Protein AF-0000000072512236 (afdb_homodimer)

Sequence (298 aa):
MRCSICMEIFHNPVNVCPCNHKFCSSCLLSWKRTNQMAVCPQCRGPILSMQKDALFSQVVESFLIANPSKRRTAAELEAVDAVEAECSVWQSGVRGRRRGATPQPRTRAARERTVRTPFVVRVSQIRAHRSPLAARQRGHRGIMEWFDLMRCSICMEIFHNPVNVCPCNHKFCSSCLLSWKRTNQMAVCPQCRGPILSMQKDALFSQVVESFLIANPSKRRTAAELEAVDAVEAECSVWQSGVRGRRRGATPQPRTRAARERTVRTPFVVRVSQIRAHRSPLAARQRGHRGIMEWFDL

Structure (mmCIF, N/CA/C/O backbone):
data_AF-0000000072512236-model_v1
#
loop_
_entity.id
_entity.type
_entity.pdbx_description
1 polymer 'Zinc finger, C3HC4 type'
#
loop_
_atom_site.group_PDB
_atom_site.id
_atom_site.type_symbol
_atom_site.label_atom_id
_atom_site.label_alt_id
_atom_site.label_comp_id
_atom_site.label_asym_id
_atom_site.label_entity_id
_atom_site.label_seq_id
_atom_site.pdbx_PDB_ins_code
_atom_site.Cartn_x
_atom_site.Cartn_y
_atom_site.Cartn_z
_atom_site.occupancy
_atom_site.B_iso_or_equiv
_atom_site.auth_seq_id
_atom_site.auth_comp_id
_atom_site.auth_asym_id
_atom_site.auth_atom_id
_atom_site.pdbx_PDB_model_num
ATOM 1 N N . MET A 1 1 ? 10.797 -7.504 0.742 1 93.06 1 MET A N 1
ATOM 2 C CA . MET A 1 1 ? 9.945 -7.258 -0.415 1 93.06 1 MET A CA 1
ATOM 3 C C . MET A 1 1 ? 9.492 -8.57 -1.047 1 93.06 1 MET A C 1
ATOM 5 O O . MET A 1 1 ? 9.516 -8.711 -2.27 1 93.06 1 MET A O 1
ATOM 9 N N . ARG A 1 2 ? 9.203 -9.578 -0.2 1 97.62 2 ARG A N 1
ATOM 10 C CA . ARG A 1 2 ? 8.75 -10.867 -0.719 1 97.62 2 ARG A CA 1
ATOM 11 C C . ARG A 1 2 ? 7.316 -11.156 -0.292 1 97.62 2 ARG A C 1
ATOM 13 O O . ARG A 1 2 ? 6.914 -10.812 0.821 1 97.62 2 ARG A O 1
ATOM 20 N N . CYS A 1 3 ? 6.672 -11.789 -1.102 1 98.62 3 CYS A N 1
ATOM 21 C CA . CYS A 1 3 ? 5.32 -12.266 -0.821 1 98.62 3 CYS A CA 1
ATOM 22 C C . CYS A 1 3 ? 5.344 -13.406 0.195 1 98.62 3 CYS A C 1
ATOM 24 O O . CYS A 1 3 ? 6.109 -14.359 0.049 1 98.62 3 CYS A O 1
ATOM 26 N N . SER A 1 4 ? 4.496 -13.367 1.202 1 98.25 4 SER A N 1
ATOM 27 C CA . SER A 1 4 ? 4.527 -14.359 2.27 1 98.25 4 SER A CA 1
ATOM 28 C C . SER A 1 4 ? 3.9 -15.68 1.818 1 98.25 4 SER A C 1
ATOM 30 O O . SER A 1 4 ? 4.023 -16.688 2.502 1 98.25 4 SER A O 1
ATOM 32 N N . ILE A 1 5 ? 3.254 -15.672 0.691 1 98 5 ILE A N 1
ATOM 33 C CA . ILE A 1 5 ? 2.611 -16.891 0.209 1 98 5 ILE A CA 1
ATOM 34 C C . ILE A 1 5 ? 3.59 -17.688 -0.658 1 98 5 ILE A C 1
ATOM 36 O O . ILE A 1 5 ? 3.844 -18.859 -0.4 1 98 5 ILE A O 1
ATOM 40 N N . CYS A 1 6 ? 4.211 -17.078 -1.611 1 98.38 6 CYS A N 1
ATOM 41 C CA . CYS A 1 6 ? 5.074 -17.797 -2.541 1 98.38 6 CYS A CA 1
ATOM 42 C C . CYS A 1 6 ? 6.543 -17.609 -2.184 1 98.38 6 CYS A C 1
ATOM 44 O O . CYS A 1 6 ? 7.41 -18.297 -2.715 1 98.38 6 CYS A O 1
ATOM 46 N N . MET A 1 7 ? 6.852 -16.641 -1.43 1 98.06 7 MET A N 1
ATOM 47 C CA . MET A 1 7 ? 8.188 -16.344 -0.915 1 98.06 7 MET A CA 1
ATOM 48 C C . MET A 1 7 ? 9.07 -15.758 -2.008 1 98.06 7 MET A C 1
ATOM 50 O O . MET A 1 7 ? 10.297 -15.766 -1.89 1 98.06 7 MET A O 1
ATOM 54 N N . GLU A 1 8 ? 8.492 -15.297 -3.07 1 98.56 8 GLU A N 1
ATOM 55 C CA . GLU A 1 8 ? 9.195 -14.594 -4.145 1 98.56 8 GLU A CA 1
ATOM 56 C C . GLU A 1 8 ? 8.984 -13.086 -4.051 1 98.56 8 GLU A C 1
ATOM 58 O O . GLU A 1 8 ? 8.094 -12.625 -3.334 1 98.56 8 GLU A O 1
ATOM 63 N N . ILE A 1 9 ? 9.844 -12.367 -4.777 1 98.69 9 ILE A N 1
ATOM 64 C CA . ILE A 1 9 ? 9.648 -10.93 -4.879 1 98.69 9 ILE A CA 1
ATOM 65 C C . ILE A 1 9 ? 8.273 -10.641 -5.477 1 98.69 9 ILE A C 1
ATOM 67 O O . ILE A 1 9 ? 7.852 -11.297 -6.434 1 98.69 9 ILE A O 1
ATOM 71 N N . PHE A 1 10 ? 7.672 -9.68 -4.961 1 98.75 10 PHE A N 1
ATOM 72 C CA . PHE A 1 10 ? 6.293 -9.352 -5.309 1 98.75 10 PHE A CA 1
ATOM 73 C C . PHE A 1 10 ? 6.137 -9.211 -6.816 1 98.75 10 PHE A C 1
ATOM 75 O O . PHE A 1 10 ? 6.992 -8.633 -7.484 1 98.75 10 PHE A O 1
ATOM 82 N N . HIS A 1 11 ? 5.066 -9.773 -7.34 1 98.81 11 HIS A N 1
ATOM 83 C CA . HIS A 1 11 ? 4.621 -9.555 -8.711 1 98.81 11 HIS A CA 1
ATOM 84 C C . HIS A 1 11 ? 3.174 -9.078 -8.75 1 98.81 11 HIS A C 1
ATOM 86 O O . HIS A 1 11 ? 2.273 -9.781 -8.281 1 98.81 11 HIS A O 1
ATOM 92 N N . ASN A 1 12 ? 2.934 -7.875 -9.25 1 98.62 12 ASN A N 1
ATOM 93 C CA . ASN A 1 12 ? 1.609 -7.266 -9.242 1 98.62 12 ASN A CA 1
ATOM 94 C C . ASN A 1 12 ? 1.017 -7.23 -7.84 1 98.62 12 ASN A C 1
ATOM 96 O O . ASN A 1 12 ? -0.068 -7.766 -7.605 1 98.62 12 ASN A O 1
ATOM 100 N N . PRO A 1 13 ? 1.744 -6.527 -6.949 1 98.81 13 PRO A N 1
ATOM 101 C CA . PRO A 1 13 ? 1.328 -6.559 -5.547 1 98.81 13 PRO A CA 1
ATOM 102 C C . PRO A 1 13 ? -0.042 -5.926 -5.32 1 98.81 13 PRO A C 1
ATOM 104 O O . PRO A 1 13 ? -0.377 -4.926 -5.965 1 98.81 13 PRO A O 1
ATOM 107 N N . VAL A 1 14 ? -0.778 -6.523 -4.383 1 98.69 14 VAL A N 1
ATOM 108 C CA . VAL A 1 14 ? -2.062 -6.012 -3.914 1 98.69 14 VAL A CA 1
ATOM 109 C C . VAL A 1 14 ? -2.066 -5.953 -2.389 1 98.69 14 VAL A C 1
ATOM 111 O O . VAL A 1 14 ? -1.346 -6.707 -1.729 1 98.69 14 VAL A O 1
ATOM 114 N N . ASN A 1 15 ? -2.74 -5.039 -1.819 1 98.56 15 ASN A N 1
ATOM 115 C CA . ASN A 1 15 ? -2.969 -5.012 -0.378 1 98.56 15 ASN A CA 1
ATOM 116 C C . ASN A 1 15 ? -4.434 -5.273 -0.039 1 98.56 15 ASN A C 1
ATOM 118 O O . ASN A 1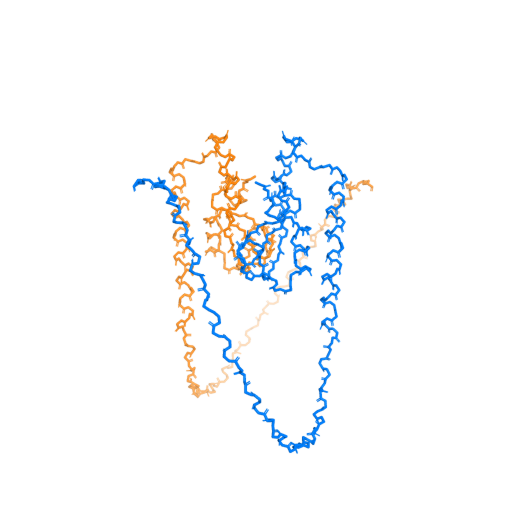 15 ? -5.316 -5.066 -0.875 1 98.56 15 ASN A O 1
ATOM 122 N N . VAL A 1 16 ? -4.625 -5.703 1.142 1 97.88 16 VAL A N 1
ATOM 123 C CA . VAL A 1 16 ? -5.988 -6.027 1.554 1 97.88 16 VAL A CA 1
ATOM 124 C C . VAL A 1 16 ? -6.441 -5.055 2.641 1 97.88 16 VAL A C 1
ATOM 126 O O . VAL A 1 16 ? -5.621 -4.539 3.404 1 97.88 16 VAL A O 1
ATOM 129 N N . CYS A 1 17 ? -7.652 -4.77 2.633 1 96.31 17 CYS A N 1
ATOM 130 C CA . CYS A 1 17 ? -8.281 -3.932 3.646 1 96.31 17 CYS A CA 1
ATOM 131 C C . CYS A 1 17 ? -9.008 -4.781 4.684 1 96.31 17 CYS A C 1
ATOM 133 O O . CYS A 1 17 ? -9.734 -5.711 4.336 1 96.31 17 CYS A O 1
ATOM 135 N N . PRO A 1 18 ? -8.875 -4.547 5.965 1 96.5 18 PRO A N 1
ATOM 136 C CA . PRO A 1 18 ? -8.273 -3.32 6.5 1 96.5 18 PRO A CA 1
ATOM 137 C C . PRO A 1 18 ? -6.832 -3.52 6.961 1 96.5 18 PRO A C 1
ATOM 139 O O . PRO A 1 18 ? -6.145 -2.551 7.285 1 96.5 18 PRO A O 1
ATOM 142 N N . CYS A 1 19 ? -6.332 -4.664 6.906 1 98.12 19 CYS A N 1
ATOM 143 C CA . CYS A 1 19 ? -5.066 -4.914 7.582 1 98.12 19 CYS A CA 1
ATOM 144 C C . CYS A 1 19 ? -3.893 -4.398 6.762 1 98.12 19 CYS A C 1
ATOM 146 O O . CYS A 1 19 ? -2.787 -4.234 7.281 1 98.12 19 CYS A O 1
ATOM 148 N N . ASN A 1 20 ? -4.062 -4.242 5.52 1 98.62 20 ASN A N 1
ATOM 149 C CA . ASN A 1 20 ? -3.123 -3.641 4.582 1 98.62 20 ASN A CA 1
ATOM 150 C C . ASN A 1 20 ? -1.917 -4.543 4.34 1 98.62 20 ASN A C 1
ATOM 152 O O . ASN A 1 20 ? -0.868 -4.078 3.891 1 98.62 20 ASN A O 1
ATOM 156 N N . HIS A 1 21 ? -2.074 -5.816 4.598 1 98.69 21 HIS A N 1
ATOM 157 C CA . HIS A 1 21 ? -1.026 -6.75 4.207 1 98.69 21 HIS A CA 1
ATOM 158 C C . HIS A 1 21 ? -0.989 -6.93 2.691 1 98.69 21 HIS A C 1
ATOM 160 O O . HIS A 1 21 ? -2.018 -6.812 2.021 1 98.69 21 HIS A O 1
ATOM 166 N N . LYS A 1 22 ? 0.199 -7.25 2.172 1 98.81 22 LYS A N 1
ATOM 167 C CA . LYS A 1 22 ? 0.387 -7.289 0.726 1 98.81 22 LYS A CA 1
ATOM 168 C C . LYS A 1 22 ? 0.781 -8.688 0.259 1 98.81 22 LYS A C 1
ATOM 170 O O . LYS A 1 22 ? 1.483 -9.414 0.97 1 98.81 22 LYS A O 1
ATOM 175 N N . PHE A 1 23 ? 0.392 -9 -0.957 1 98.81 23 PHE A N 1
ATOM 176 C CA . PHE A 1 23 ? 0.663 -10.266 -1.621 1 98.81 23 PHE A CA 1
ATOM 177 C C . PHE A 1 23 ? 0.755 -10.078 -3.131 1 98.81 23 PHE A C 1
ATOM 179 O O . PHE A 1 23 ? 0.328 -9.055 -3.66 1 98.81 23 PHE A O 1
ATOM 186 N N . CYS A 1 24 ? 1.375 -11.016 -3.787 1 98.88 24 CYS A N 1
ATOM 187 C CA . CYS A 1 24 ? 1.145 -11.055 -5.227 1 98.88 24 CYS A CA 1
ATOM 188 C C . CYS A 1 24 ? -0.339 -11.211 -5.539 1 98.88 24 CYS A C 1
ATOM 190 O O . CYS A 1 24 ? -1.053 -11.93 -4.836 1 98.88 24 CYS A O 1
ATOM 192 N N . SER A 1 25 ? -0.776 -10.633 -6.566 1 98.56 25 SER A N 1
ATOM 193 C CA . SER A 1 25 ? -2.178 -10.742 -6.957 1 98.56 25 SER A CA 1
ATOM 194 C C . SER A 1 25 ? -2.568 -12.195 -7.199 1 98.56 25 SER A C 1
ATOM 196 O O . SER A 1 25 ? -3.604 -12.656 -6.711 1 98.56 25 SER A O 1
ATOM 198 N N . SER A 1 26 ? -1.735 -12.945 -7.914 1 98.5 26 SER A N 1
ATOM 199 C CA . SER A 1 26 ? -2.016 -14.344 -8.211 1 98.5 26 SER A CA 1
ATOM 200 C C . SER A 1 26 ? -2.107 -15.172 -6.938 1 98.5 26 SER A C 1
ATOM 202 O O . SER A 1 26 ? -2.99 -16.031 -6.809 1 98.5 26 SER A O 1
ATOM 204 N N . CYS A 1 27 ? -1.2 -14.859 -5.977 1 98.38 27 CYS A N 1
ATOM 205 C CA . CYS A 1 27 ? -1.188 -15.586 -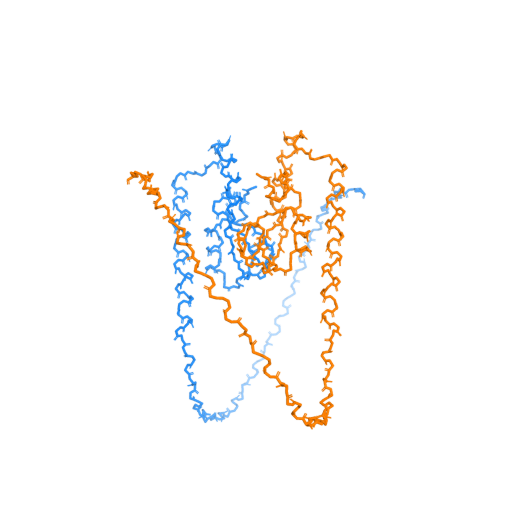4.715 1 98.38 27 CYS A CA 1
ATOM 206 C C . CYS A 1 27 ? -2.467 -15.328 -3.924 1 98.38 27 CYS A C 1
ATOM 208 O O . CYS A 1 27 ? -3.084 -16.266 -3.414 1 98.38 27 CYS A O 1
ATOM 210 N N . LEU A 1 28 ? -2.865 -14.078 -3.85 1 97.88 28 LEU A N 1
ATOM 211 C CA . LEU A 1 28 ? -4.051 -13.742 -3.068 1 97.88 28 LEU A CA 1
ATOM 212 C C . LEU A 1 28 ? -5.309 -14.297 -3.723 1 97.88 28 LEU A C 1
ATOM 214 O O . LEU A 1 28 ? -6.195 -14.812 -3.035 1 97.88 28 LEU A O 1
ATOM 218 N N . LEU A 1 29 ? -5.391 -14.148 -4.984 1 96.75 29 LEU A N 1
ATOM 219 C CA . LEU A 1 29 ? -6.559 -14.648 -5.699 1 96.75 29 LEU A CA 1
ATOM 220 C C . LEU A 1 29 ? -6.672 -16.156 -5.555 1 96.75 29 LEU A C 1
ATOM 222 O O . LEU A 1 29 ? -7.77 -16.688 -5.352 1 96.75 29 LEU A O 1
ATOM 226 N N . SER A 1 30 ? -5.566 -16.859 -5.691 1 96.5 30 SER A N 1
ATOM 227 C CA . SER A 1 30 ? -5.555 -18.312 -5.473 1 96.5 30 SER A CA 1
ATOM 228 C C . SER A 1 30 ? -5.992 -18.656 -4.051 1 96.5 30 SER A C 1
ATOM 230 O O . SER A 1 30 ? -6.754 -19.594 -3.846 1 96.5 30 SER A O 1
ATOM 232 N N . TRP A 1 31 ? -5.438 -17.953 -3.121 1 97.06 31 TRP A N 1
ATOM 233 C CA . TRP A 1 31 ? -5.812 -18.109 -1.72 1 97.06 31 TRP A CA 1
ATOM 234 C C . TRP A 1 31 ? -7.32 -17.969 -1.538 1 97.06 31 TRP A C 1
ATOM 236 O O . TRP A 1 31 ? -7.949 -18.797 -0.875 1 97.06 31 TRP A O 1
ATOM 246 N N . LYS A 1 32 ? -7.875 -16.953 -2.123 1 94.12 32 LYS A N 1
ATOM 247 C CA . LYS A 1 32 ? -9.312 -16.703 -1.987 1 94.12 32 LYS A CA 1
ATOM 248 C C . LYS A 1 32 ? -10.125 -17.828 -2.625 1 94.12 32 LYS A C 1
ATOM 250 O O . LYS A 1 32 ? -11.203 -18.172 -2.143 1 94.12 32 LYS A O 1
ATOM 255 N N . ARG A 1 33 ? -9.664 -18.312 -3.676 1 91.62 33 ARG A N 1
ATOM 256 C CA . ARG A 1 33 ? -10.352 -19.375 -4.391 1 91.62 33 ARG A CA 1
ATOM 257 C C . ARG A 1 33 ? -10.375 -20.656 -3.568 1 91.62 33 ARG A C 1
ATOM 259 O O . ARG A 1 33 ? -11.375 -21.375 -3.562 1 91.62 33 ARG A O 1
ATOM 266 N N . THR A 1 34 ? -9.344 -20.891 -2.836 1 91.44 34 THR A N 1
ATOM 267 C CA . THR A 1 34 ? -9.219 -22.156 -2.117 1 91.44 34 THR A CA 1
ATOM 268 C C . THR A 1 34 ? -9.734 -22.016 -0.687 1 91.44 34 THR A C 1
ATOM 270 O O . THR A 1 34 ? -10.031 -23.016 -0.03 1 91.44 34 THR A O 1
ATOM 273 N N . ASN A 1 35 ? -9.695 -20.766 -0.207 1 84.5 35 ASN A N 1
ATOM 274 C CA . ASN A 1 35 ? -10.172 -20.484 1.145 1 84.5 35 ASN A CA 1
ATOM 275 C C . ASN A 1 35 ? -11.5 -19.734 1.129 1 84.5 35 ASN A C 1
ATOM 277 O O . ASN A 1 35 ? -11.555 -18.578 0.707 1 84.5 35 ASN A O 1
ATOM 281 N N . GLN A 1 36 ? -12.562 -20.297 1.619 1 77.56 36 GLN A N 1
ATOM 282 C CA . GLN A 1 36 ? -13.898 -19.734 1.523 1 77.56 36 GLN A CA 1
ATOM 283 C C . GLN A 1 36 ? -14.102 -18.625 2.553 1 77.56 36 GLN A C 1
ATOM 285 O O . GLN A 1 36 ? -14.992 -17.781 2.398 1 77.56 36 GLN A O 1
ATOM 290 N N . MET A 1 37 ? -13.336 -18.516 3.629 1 81.5 37 MET A N 1
ATOM 291 C CA . MET A 1 37 ? -13.562 -17.594 4.734 1 81.5 37 MET A CA 1
ATOM 292 C C . MET A 1 37 ? -13.055 -16.188 4.391 1 81.5 37 MET A C 1
ATOM 294 O O . MET A 1 37 ? -13.344 -15.234 5.105 1 81.5 37 MET A O 1
ATOM 298 N N . ALA A 1 38 ? -12.641 -15.906 3.334 1 88.5 38 ALA A N 1
ATOM 299 C CA . ALA A 1 38 ? -12.141 -14.609 2.881 1 88.5 38 ALA A CA 1
ATOM 300 C C . ALA A 1 38 ? -11.297 -13.938 3.959 1 88.5 38 ALA A C 1
ATOM 302 O O . ALA A 1 38 ? -11.578 -12.805 4.367 1 88.5 38 ALA A O 1
ATOM 303 N N . VAL A 1 39 ? -10.359 -14.508 4.496 1 97.12 39 VAL A N 1
ATOM 304 C CA . VAL A 1 39 ? -9.492 -13.961 5.539 1 97.12 39 VAL A CA 1
ATOM 305 C C . VAL A 1 39 ? -8.094 -13.734 4.984 1 97.12 39 VAL A C 1
ATOM 307 O O . VAL A 1 39 ? -7.66 -14.422 4.062 1 97.12 39 VAL A O 1
ATOM 310 N N . CYS A 1 40 ? -7.473 -12.844 5.531 1 98.19 40 CYS A N 1
ATOM 311 C CA . CYS A 1 40 ? -6.121 -12.469 5.121 1 98.19 40 CYS A CA 1
ATOM 312 C C . CYS A 1 40 ? -5.145 -13.617 5.367 1 98.19 40 CYS A C 1
ATOM 314 O O . CYS A 1 40 ? -5.109 -14.188 6.461 1 98.19 40 CYS A O 1
ATOM 316 N N . PRO A 1 41 ? -4.273 -13.969 4.5 1 98 41 PRO A N 1
ATOM 317 C CA . PRO A 1 41 ? -3.324 -15.078 4.648 1 98 41 PRO A CA 1
ATOM 318 C C . PRO A 1 41 ? -2.312 -14.836 5.766 1 98 41 PRO A C 1
ATOM 320 O O . PRO A 1 41 ? -1.748 -15.797 6.305 1 98 41 PRO A O 1
ATOM 323 N N . GLN A 1 42 ? -2.189 -13.641 6.137 1 98.06 42 GLN A N 1
ATOM 324 C CA . GLN A 1 42 ? -1.118 -13.328 7.074 1 98.06 42 GLN A CA 1
ATOM 325 C C . GLN A 1 42 ? -1.662 -13.133 8.484 1 98.06 42 GLN A C 1
ATOM 327 O O . GLN A 1 42 ? -1.198 -13.773 9.43 1 98.06 42 GLN A O 1
ATOM 332 N N . CYS A 1 43 ? -2.67 -12.312 8.711 1 98.06 43 CYS A N 1
ATOM 333 C CA . CYS A 1 43 ? -3.113 -11.992 10.062 1 98.06 43 CYS A CA 1
ATOM 334 C C . CYS A 1 43 ? -4.422 -12.703 10.391 1 98.06 43 CYS A C 1
ATOM 336 O O . CYS A 1 43 ? -4.863 -12.695 11.539 1 98.06 43 CYS A O 1
ATOM 338 N N . ARG A 1 44 ? -5.125 -13.203 9.383 1 97.25 44 ARG A N 1
ATOM 339 C CA . ARG A 1 44 ? -6.355 -13.992 9.461 1 97.25 44 ARG A CA 1
ATOM 340 C C . ARG A 1 44 ? -7.551 -13.102 9.781 1 97.25 44 ARG A C 1
ATOM 342 O O . ARG A 1 44 ? -8.609 -13.594 10.172 1 97.25 44 ARG A O 1
ATOM 349 N N . GLY A 1 45 ? -7.375 -11.828 9.727 1 97.62 45 GLY A N 1
ATOM 350 C CA . GLY A 1 45 ? -8.508 -10.922 9.805 1 97.62 45 GLY A CA 1
ATOM 351 C C . GLY A 1 45 ? -9.359 -10.914 8.547 1 97.62 45 GLY A C 1
ATOM 352 O O . GLY A 1 45 ? -8.961 -11.461 7.52 1 97.62 45 GLY A O 1
ATOM 353 N N . PRO A 1 46 ? -10.523 -10.312 8.594 1 96.44 46 PRO A N 1
ATOM 354 C CA . PRO A 1 46 ? -11.406 -10.297 7.43 1 96.44 46 PRO A CA 1
ATOM 355 C C . PRO A 1 46 ? -10.844 -9.477 6.273 1 96.44 46 PRO A C 1
ATOM 357 O O . PRO A 1 46 ? -10.172 -8.469 6.5 1 96.44 46 PRO A O 1
ATOM 360 N N . ILE A 1 47 ? -11.141 -9.938 5.086 1 96.38 47 ILE A N 1
ATOM 361 C CA . ILE A 1 47 ? -10.828 -9.164 3.885 1 96.38 47 ILE A CA 1
ATOM 362 C C . ILE A 1 47 ? -12.094 -8.492 3.365 1 96.38 47 ILE A C 1
ATOM 364 O O . ILE A 1 47 ? -13.031 -9.164 2.924 1 96.38 47 ILE A O 1
ATOM 368 N N . LEU A 1 48 ? -12.062 -7.211 3.43 1 95.12 48 LEU A N 1
ATOM 369 C CA . LEU A 1 48 ? -13.211 -6.469 2.926 1 95.12 48 LEU A CA 1
ATOM 370 C C . LEU A 1 48 ? -13.023 -6.102 1.459 1 95.12 48 LEU A C 1
ATOM 372 O O . LEU A 1 48 ? -13.992 -6.027 0.702 1 95.12 48 LEU A O 1
ATOM 376 N N . SER A 1 49 ? -11.781 -5.859 1.093 1 95.44 49 SER A N 1
ATOM 377 C CA . SER A 1 49 ? -11.438 -5.516 -0.284 1 95.44 49 SER A CA 1
ATOM 378 C C . SER A 1 49 ? -9.945 -5.688 -0.545 1 95.44 49 SER A C 1
ATOM 380 O O . SER A 1 49 ? -9.172 -5.891 0.388 1 95.44 49 SER A O 1
ATOM 382 N N . MET A 1 50 ? -9.633 -5.707 -1.762 1 96.38 50 MET A N 1
ATOM 383 C CA . MET A 1 50 ? -8.242 -5.742 -2.205 1 96.38 50 MET A CA 1
ATOM 384 C C . MET A 1 50 ? -7.984 -4.691 -3.275 1 96.38 50 MET A C 1
ATOM 386 O O . MET A 1 50 ? -8.844 -4.434 -4.117 1 96.38 50 MET A O 1
ATOM 390 N N . GLN A 1 51 ? -6.758 -4.082 -3.219 1 98 51 GLN A N 1
ATOM 391 C CA . GLN A 1 51 ? -6.406 -3.029 -4.164 1 98 51 GLN A CA 1
ATOM 392 C C . GLN A 1 51 ? -5.016 -3.252 -4.742 1 98 51 GLN A C 1
ATOM 394 O O . GLN A 1 51 ? -4.094 -3.646 -4.023 1 98 51 GLN A O 1
ATOM 399 N N . LYS A 1 52 ? -4.938 -2.998 -6.023 1 98.38 52 LYS A N 1
ATOM 400 C CA . LYS A 1 52 ? -3.605 -2.982 -6.625 1 98.38 52 LYS A CA 1
ATOM 401 C C . LYS A 1 52 ? -2.748 -1.869 -6.027 1 98.38 52 LYS A C 1
ATOM 403 O O . LYS A 1 52 ? -3.236 -0.765 -5.781 1 98.38 52 LYS A O 1
ATOM 408 N N . ASP A 1 53 ? -1.541 -2.129 -5.812 1 98.62 53 ASP A N 1
ATOM 409 C CA . ASP A 1 53 ? -0.619 -1.129 -5.281 1 98.62 53 ASP A CA 1
ATOM 410 C C . ASP A 1 53 ? 0.387 -0.69 -6.344 1 98.62 53 ASP A C 1
ATOM 412 O O . ASP A 1 53 ? 1.486 -1.24 -6.43 1 98.62 53 ASP A O 1
ATOM 416 N N . ALA A 1 54 ? 0.04 0.293 -7.098 1 98.06 54 ALA A N 1
ATOM 417 C CA . ALA A 1 54 ? 0.828 0.732 -8.242 1 98.06 54 ALA A CA 1
ATOM 418 C C . ALA A 1 54 ? 2.17 1.307 -7.801 1 98.06 54 ALA A C 1
ATOM 420 O O . ALA A 1 54 ? 3.193 1.082 -8.453 1 98.06 54 ALA A O 1
ATOM 421 N N . LEU A 1 55 ? 2.121 2.061 -6.777 1 98.31 55 LEU A N 1
ATOM 422 C CA . LEU A 1 55 ? 3.373 2.654 -6.316 1 98.31 55 LEU A CA 1
ATOM 423 C C . LEU A 1 55 ? 4.352 1.576 -5.863 1 98.31 55 LEU A C 1
ATOM 425 O O . LEU A 1 55 ? 5.535 1.629 -6.195 1 98.31 55 LEU A O 1
ATOM 429 N N . PHE A 1 56 ? 3.865 0.603 -5.105 1 98.5 56 PHE A N 1
ATOM 430 C CA . PHE A 1 56 ? 4.73 -0.477 -4.645 1 98.5 56 PHE A CA 1
ATOM 431 C C . PHE A 1 56 ? 5.246 -1.297 -5.82 1 98.5 56 PHE A C 1
ATOM 433 O O . PHE A 1 56 ? 6.391 -1.755 -5.809 1 98.5 56 PHE A O 1
ATOM 440 N N . SER A 1 57 ? 4.43 -1.486 -6.812 1 98.5 57 SER A N 1
ATOM 441 C CA . SER A 1 57 ? 4.859 -2.16 -8.031 1 98.5 57 SER A CA 1
ATOM 442 C C . SER A 1 57 ? 6.039 -1.44 -8.672 1 98.5 57 SER A C 1
ATOM 444 O O . SER A 1 57 ? 6.98 -2.08 -9.148 1 98.5 57 SER A O 1
ATOM 446 N N . GLN A 1 58 ? 5.969 -0.145 -8.703 1 98.12 58 GLN A N 1
ATOM 447 C CA . GLN A 1 58 ? 7.055 0.641 -9.273 1 98.12 58 GLN A CA 1
ATOM 448 C C . GLN A 1 58 ? 8.336 0.472 -8.469 1 98.12 58 GLN A C 1
ATOM 450 O O . GLN A 1 58 ? 9.43 0.392 -9.031 1 98.12 58 GLN A O 1
ATOM 455 N N . VAL A 1 59 ? 8.188 0.427 -7.223 1 97.75 59 VAL A N 1
ATOM 456 C CA . VAL A 1 59 ? 9.344 0.259 -6.344 1 97.75 59 VAL A CA 1
ATOM 457 C C . VAL A 1 59 ? 9.969 -1.116 -6.57 1 97.75 59 VAL A C 1
ATOM 459 O O . VAL A 1 59 ? 11.188 -1.239 -6.684 1 97.75 59 VAL A O 1
ATOM 462 N N . VAL A 1 60 ? 9.172 -2.105 -6.625 1 98.19 60 VAL A N 1
ATOM 463 C CA . VAL A 1 60 ? 9.641 -3.467 -6.871 1 98.19 60 VAL A CA 1
ATOM 464 C C . VAL A 1 60 ? 10.375 -3.527 -8.203 1 98.19 60 VAL A C 1
ATOM 466 O O . VAL A 1 60 ? 11.461 -4.113 -8.297 1 98.19 60 VAL A O 1
ATOM 469 N N . GLU A 1 61 ? 9.781 -2.887 -9.172 1 98.06 61 GLU A N 1
ATOM 470 C CA . GLU A 1 61 ? 10.398 -2.896 -10.5 1 98.06 61 GLU A CA 1
ATOM 471 C C . GLU A 1 61 ? 11.758 -2.205 -10.477 1 98.06 61 GLU A C 1
ATOM 473 O O . GLU A 1 61 ? 12.719 -2.682 -11.086 1 98.06 61 GLU A O 1
ATOM 478 N N . SER A 1 62 ? 11.797 -1.106 -9.812 1 96.75 62 SER A N 1
ATOM 479 C CA . SER A 1 62 ? 13.07 -0.408 -9.68 1 96.75 62 SER A CA 1
ATOM 480 C C . SER A 1 62 ? 14.117 -1.292 -9.008 1 96.75 62 SER A C 1
ATOM 482 O O . SER A 1 62 ? 15.281 -1.319 -9.43 1 96.75 62 SER A O 1
ATOM 484 N N . PHE A 1 63 ? 13.766 -1.997 -8.008 1 97.19 63 PHE A N 1
ATOM 485 C CA . PHE A 1 63 ? 14.648 -2.926 -7.309 1 97.19 63 PHE A CA 1
ATOM 486 C C . PHE A 1 63 ? 15.141 -4.02 -8.25 1 97.19 63 PHE A C 1
ATOM 488 O O . PHE A 1 63 ? 16.328 -4.34 -8.273 1 97.19 63 PHE A O 1
ATOM 495 N N . LEU A 1 64 ? 14.281 -4.543 -9.039 1 98 64 LEU A N 1
ATOM 496 C CA . LEU A 1 64 ? 14.602 -5.656 -9.93 1 98 64 LEU A CA 1
ATOM 497 C C . LEU A 1 64 ? 15.477 -5.191 -11.086 1 98 64 LEU A C 1
ATOM 499 O O . LEU A 1 64 ? 16.297 -5.961 -11.594 1 98 64 LEU A O 1
ATOM 503 N N . ILE A 1 65 ? 15.289 -3.912 -11.516 1 97.94 65 ILE A N 1
ATOM 504 C CA . ILE A 1 65 ? 16.172 -3.34 -12.531 1 97.94 65 ILE A CA 1
ATOM 505 C C . ILE A 1 65 ? 17.594 -3.27 -12 1 97.94 65 ILE A C 1
ATOM 507 O O . ILE A 1 65 ? 18.547 -3.578 -12.719 1 97.94 65 ILE A O 1
ATOM 511 N N . ALA A 1 66 ? 17.734 -2.957 -10.773 1 95.38 66 ALA A N 1
ATOM 512 C CA . ALA A 1 66 ? 19.047 -2.852 -10.133 1 95.38 66 ALA A CA 1
ATOM 513 C C . ALA A 1 66 ? 19.578 -4.23 -9.766 1 95.38 66 ALA A C 1
ATOM 515 O O . ALA A 1 66 ? 20.781 -4.395 -9.555 1 95.38 66 ALA A O 1
ATOM 516 N N . ASN A 1 67 ? 18.703 -5.211 -9.656 1 96.81 67 ASN A N 1
ATOM 517 C CA . ASN A 1 67 ? 19.078 -6.574 -9.273 1 96.81 67 ASN A CA 1
ATOM 518 C C . ASN A 1 67 ? 18.453 -7.602 -10.219 1 96.81 67 ASN A C 1
ATOM 520 O O . ASN A 1 67 ? 17.625 -8.414 -9.805 1 96.81 67 ASN A O 1
ATOM 524 N N . PRO A 1 68 ? 18.922 -7.688 -11.453 1 97.44 68 PRO A N 1
ATOM 525 C CA . PRO A 1 68 ? 18.281 -8.523 -12.469 1 97.44 68 PRO A CA 1
ATOM 526 C C . PRO A 1 68 ? 18.312 -10.008 -12.125 1 97.44 68 PRO A C 1
ATOM 528 O O . PRO A 1 68 ? 17.453 -10.766 -12.57 1 97.44 68 PRO A O 1
ATOM 531 N N . SER A 1 69 ? 19.266 -10.391 -11.289 1 97.75 69 SER A N 1
ATOM 532 C CA . SER A 1 69 ? 19.391 -11.805 -10.93 1 97.75 69 SER A CA 1
ATOM 533 C C . SER A 1 69 ? 18.234 -12.242 -10.031 1 97.75 69 SER A C 1
ATOM 535 O O . SER A 1 69 ? 18 -13.445 -9.852 1 97.75 69 SER A O 1
ATOM 537 N N . LYS A 1 70 ? 17.516 -11.305 -9.414 1 97.56 70 LYS A N 1
ATOM 538 C CA . LYS A 1 70 ? 16.438 -11.609 -8.477 1 97.56 70 LYS A CA 1
ATOM 539 C C . LYS A 1 70 ? 15.094 -11.688 -9.188 1 97.56 70 LYS A C 1
ATOM 541 O O . LYS A 1 70 ? 14.078 -12.031 -8.578 1 97.56 70 LYS A O 1
ATOM 546 N N . ARG A 1 71 ? 15.148 -11.438 -10.438 1 98.12 71 ARG A N 1
ATOM 547 C CA . ARG A 1 71 ? 13.906 -11.477 -11.203 1 98.12 71 ARG A CA 1
ATOM 548 C C . ARG A 1 71 ? 13.516 -12.914 -11.539 1 98.12 71 ARG A C 1
ATOM 550 O O . ARG A 1 71 ? 14.367 -13.727 -11.914 1 98.12 71 ARG A O 1
ATOM 557 N N . ARG A 1 72 ? 12.305 -13.211 -11.391 1 98.19 72 ARG A N 1
ATOM 558 C CA 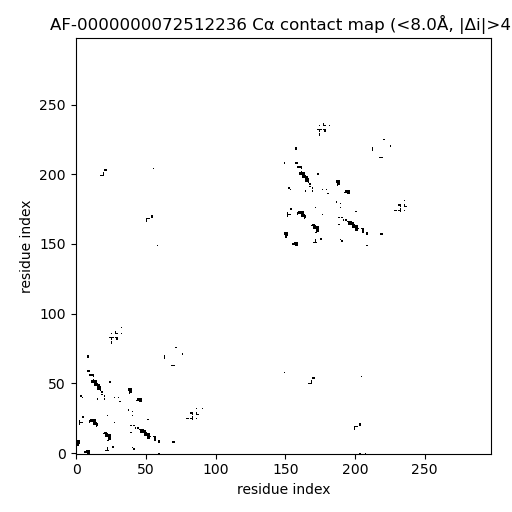. ARG A 1 72 ? 11.773 -14.484 -11.867 1 98.19 72 ARG A CA 1
ATOM 559 C C . ARG A 1 72 ? 11.977 -14.633 -13.375 1 98.19 72 ARG A C 1
ATOM 561 O O . ARG A 1 72 ? 12.078 -13.633 -14.094 1 98.19 72 ARG A O 1
ATOM 568 N N . THR A 1 73 ? 11.992 -15.875 -13.805 1 98.19 73 THR A N 1
ATOM 569 C CA . THR A 1 73 ? 12.141 -16.141 -15.234 1 98.19 73 THR A CA 1
ATOM 570 C C . THR A 1 73 ? 10.883 -15.75 -15.992 1 98.19 73 THR A C 1
ATOM 572 O O . THR A 1 73 ? 9.805 -15.625 -15.398 1 98.19 73 THR A O 1
ATOM 575 N N . ALA A 1 74 ? 11.039 -15.539 -17.266 1 97.94 74 ALA A N 1
ATOM 576 C CA . ALA A 1 74 ? 9.898 -15.195 -18.109 1 97.94 74 ALA A CA 1
ATOM 577 C C . ALA A 1 74 ? 8.812 -16.266 -18.016 1 97.94 74 ALA A C 1
ATOM 579 O O . ALA A 1 74 ? 7.621 -15.938 -17.984 1 97.94 74 ALA A O 1
ATOM 580 N N . ALA A 1 75 ? 9.211 -17.5 -18 1 98.25 75 ALA A N 1
ATOM 581 C CA . ALA A 1 75 ? 8.258 -18.609 -17.906 1 98.25 75 ALA A CA 1
ATOM 582 C C . ALA A 1 75 ? 7.496 -18.578 -16.594 1 98.25 75 ALA A C 1
ATOM 584 O O . ALA A 1 75 ? 6.281 -18.797 -16.562 1 98.25 75 ALA A O 1
ATOM 585 N N . GLU A 1 76 ? 8.164 -18.266 -15.477 1 98.19 76 GLU A N 1
ATOM 586 C CA . GLU A 1 76 ? 7.531 -18.188 -14.164 1 98.19 76 GLU A CA 1
ATOM 587 C C . GLU A 1 76 ? 6.527 -17.031 -14.109 1 98.19 76 GLU A C 1
ATOM 589 O O . GLU A 1 76 ? 5.438 -17.172 -13.562 1 98.19 76 GLU A O 1
ATOM 594 N N . LEU A 1 77 ? 6.863 -15.93 -14.68 1 98.31 77 LEU A N 1
ATOM 595 C CA . LEU A 1 77 ? 5.992 -14.758 -14.695 1 98.31 77 LEU A CA 1
ATOM 596 C C . LEU A 1 77 ? 4.738 -15.023 -15.523 1 98.31 77 LEU A C 1
ATOM 598 O O . LEU A 1 77 ? 3.639 -14.617 -15.133 1 98.31 77 LEU A O 1
ATOM 602 N N . GLU A 1 78 ? 4.949 -15.727 -16.625 1 98.25 78 GLU A N 1
ATOM 603 C CA . GLU A 1 78 ? 3.811 -16.094 -17.453 1 98.25 78 GLU A CA 1
ATOM 604 C C . GLU A 1 78 ? 2.85 -17.016 -16.688 1 98.25 78 GLU A C 1
ATOM 606 O O . GLU A 1 78 ? 1.631 -16.875 -16.812 1 98.25 78 GLU A O 1
ATOM 611 N N . ALA A 1 79 ? 3.426 -17.906 -15.969 1 98.12 79 ALA A N 1
ATOM 612 C CA . ALA A 1 79 ? 2.613 -18.844 -15.195 1 98.12 79 ALA A CA 1
ATOM 613 C C . ALA A 1 79 ? 1.812 -18.109 -14.117 1 98.12 79 ALA A C 1
ATOM 615 O O . ALA A 1 79 ? 0.62 -18.375 -13.938 1 98.12 79 ALA A O 1
ATOM 616 N N . VAL A 1 80 ? 2.486 -17.203 -13.422 1 97.94 80 VAL A N 1
ATOM 617 C CA . VAL A 1 80 ? 1.812 -16.484 -12.344 1 97.94 80 VAL A CA 1
ATOM 618 C C . VAL A 1 80 ? 0.739 -15.57 -12.922 1 97.94 80 VAL A C 1
ATOM 620 O O . VAL A 1 80 ? -0.346 -15.43 -12.359 1 97.94 80 VAL A O 1
ATOM 623 N N . ASP A 1 81 ? 0.986 -14.969 -14.062 1 98.31 81 ASP A N 1
ATOM 624 C CA . ASP A 1 81 ? 0.001 -14.133 -14.734 1 98.31 81 ASP A CA 1
ATOM 625 C C . ASP A 1 81 ? -1.206 -14.953 -15.18 1 98.31 81 ASP A C 1
ATOM 627 O O . ASP A 1 81 ? -2.342 -14.477 -15.125 1 98.31 81 ASP A O 1
ATOM 631 N N . ALA A 1 82 ? -0.937 -16.172 -15.656 1 98.19 82 ALA A N 1
ATOM 632 C CA . ALA A 1 82 ? -2.016 -17.062 -16.078 1 98.19 82 ALA A CA 1
ATOM 633 C C . ALA A 1 82 ? -2.928 -17.406 -14.906 1 98.19 82 ALA A C 1
ATOM 635 O O . ALA A 1 82 ? -4.152 -17.438 -15.055 1 98.19 82 ALA A O 1
ATOM 636 N N . VAL A 1 83 ? -2.307 -17.688 -13.797 1 97.06 83 VAL A N 1
ATOM 637 C CA . VAL A 1 83 ? -3.074 -17.984 -12.594 1 97.06 83 VAL A CA 1
ATOM 638 C C . VAL A 1 83 ? -3.934 -16.797 -12.203 1 97.06 83 VAL A C 1
ATOM 640 O O . VAL A 1 83 ? -5.105 -16.938 -11.852 1 97.06 83 VAL A O 1
ATOM 643 N N . GLU A 1 84 ? -3.383 -15.641 -12.195 1 97.12 84 GLU A N 1
ATOM 644 C CA . GLU A 1 84 ? -4.121 -14.422 -11.891 1 97.12 84 GLU A CA 1
ATOM 645 C C . GLU A 1 84 ? -5.336 -14.266 -12.797 1 97.12 84 GLU A C 1
ATOM 647 O O . GLU A 1 84 ? -6.434 -13.953 -12.328 1 97.12 84 GLU A O 1
ATOM 652 N N . ALA A 1 85 ? -5.102 -14.469 -14.086 1 96.81 85 ALA A N 1
ATOM 653 C CA . ALA A 1 85 ? -6.172 -14.328 -15.07 1 96.81 85 ALA A CA 1
ATOM 654 C C . ALA A 1 85 ? -7.281 -15.352 -14.82 1 96.81 85 ALA A C 1
ATOM 656 O O . ALA A 1 85 ? -8.469 -15.016 -14.867 1 96.81 85 ALA A O 1
ATOM 657 N N . GLU A 1 86 ? -6.977 -16.562 -14.539 1 94.75 86 GLU A N 1
ATOM 658 C CA . GLU A 1 86 ? -7.934 -17.641 -14.289 1 94.75 86 GLU A CA 1
ATOM 659 C C . GLU A 1 86 ? -8.773 -17.344 -13.055 1 94.75 86 GLU A C 1
ATOM 661 O O . GLU A 1 86 ? -10 -17.5 -13.078 1 94.75 86 GLU A O 1
ATOM 666 N N . CYS A 1 87 ? -8.078 -16.953 -12.023 1 92.75 87 CYS A N 1
ATOM 667 C CA . CYS A 1 87 ? -8.773 -16.719 -10.758 1 92.75 87 CYS A CA 1
ATOM 668 C C . CYS A 1 87 ? -9.664 -15.484 -10.852 1 92.75 87 CYS A C 1
ATOM 670 O O . CYS A 1 87 ? -10.711 -15.422 -10.211 1 92.75 87 CYS A O 1
ATOM 672 N N . SER A 1 88 ? -9.219 -14.5 -11.648 1 91.12 88 SER A N 1
ATOM 673 C CA . SER A 1 88 ? -10.016 -13.289 -11.828 1 91.12 88 SER A CA 1
ATOM 674 C C . SER A 1 88 ? -11.328 -13.594 -12.539 1 91.12 88 SER A C 1
ATOM 676 O O . SER A 1 88 ? -12.367 -13.031 -12.203 1 91.12 88 SER A O 1
ATOM 678 N N . VAL A 1 89 ? -11.297 -14.477 -13.484 1 88.12 89 VAL A N 1
ATOM 679 C CA . VAL A 1 89 ? -12.492 -14.891 -14.211 1 88.12 89 VAL A CA 1
ATOM 680 C C . VAL A 1 89 ? -13.453 -15.609 -13.266 1 88.12 89 VAL A C 1
ATOM 682 O O . VAL A 1 89 ? -14.664 -15.367 -13.289 1 88.12 89 VAL A O 1
ATOM 685 N N . TRP A 1 90 ? -12.93 -16.375 -12.438 1 84.19 90 TRP A N 1
ATOM 686 C CA . TRP A 1 90 ? -13.719 -17.109 -11.469 1 84.19 90 TRP A CA 1
ATOM 687 C C . TRP A 1 90 ? -14.438 -16.172 -10.508 1 84.19 90 TRP A C 1
ATOM 689 O O . TRP A 1 90 ? -15.641 -16.312 -10.266 1 84.19 90 TRP A O 1
ATOM 699 N N . GLN A 1 91 ? -13.797 -15.242 -10.062 1 80.62 91 GLN A N 1
ATOM 700 C CA . GLN A 1 91 ? -14.352 -14.297 -9.102 1 80.62 91 GLN A CA 1
ATOM 701 C C . GLN A 1 91 ? -15.477 -13.477 -9.727 1 80.62 91 GLN A C 1
ATOM 703 O O . GLN A 1 91 ? -16.484 -13.203 -9.07 1 80.62 91 GLN A O 1
ATOM 708 N N . SER A 1 92 ? -15.25 -13.125 -10.992 1 81.56 92 SER A N 1
ATOM 709 C CA . SER A 1 92 ? -16.281 -12.375 -11.695 1 81.56 92 SER A CA 1
ATOM 710 C C . SER A 1 92 ? -17.531 -13.227 -11.938 1 81.56 92 SER A C 1
ATOM 712 O O . SER A 1 92 ? -18.656 -12.719 -11.914 1 81.56 92 SER A O 1
ATOM 714 N N . GLY A 1 93 ? -17.375 -14.43 -12.188 1 74.75 93 GLY A N 1
ATOM 715 C CA . GLY A 1 93 ? -18.469 -15.359 -12.391 1 74.75 93 GLY A CA 1
ATOM 716 C C . GLY A 1 93 ? -19.297 -15.586 -11.141 1 74.75 93 GLY A C 1
ATOM 717 O O . GLY A 1 93 ? -20.531 -15.594 -11.195 1 74.75 93 GLY A O 1
ATOM 718 N N . VAL A 1 94 ? -18.672 -15.742 -10.086 1 72.38 94 VAL A N 1
ATOM 719 C CA . VAL A 1 94 ? -19.344 -15.977 -8.812 1 72.38 94 VAL A CA 1
ATOM 720 C C . VAL A 1 94 ? -20.156 -14.742 -8.422 1 72.38 94 VAL A C 1
ATOM 722 O O . VAL A 1 94 ? -21.281 -14.859 -7.922 1 72.38 94 VAL A O 1
ATOM 725 N N . ARG A 1 95 ? -19.734 -13.633 -8.734 1 70.88 95 ARG A N 1
ATOM 726 C CA . ARG A 1 95 ? -20.422 -12.383 -8.445 1 70.88 95 ARG A CA 1
ATOM 727 C C . ARG A 1 95 ? -21.641 -12.211 -9.352 1 70.88 95 ARG A C 1
ATOM 729 O O . ARG A 1 95 ? -22.688 -11.703 -8.914 1 70.88 95 ARG A O 1
ATOM 736 N N . GLY A 1 96 ? -21.531 -12.57 -10.57 1 66.31 96 GLY A N 1
ATOM 737 C CA . GLY A 1 96 ? -22.609 -12.531 -11.539 1 66.31 96 GLY A CA 1
ATOM 738 C C . GLY A 1 96 ? -23.75 -13.477 -11.188 1 66.31 96 GLY A C 1
ATOM 739 O O . GLY A 1 96 ? -24.922 -13.148 -11.398 1 66.31 96 GLY A O 1
ATOM 740 N N . ARG A 1 97 ? -23.594 -14.648 -10.711 1 62.81 97 ARG A N 1
ATOM 741 C CA . ARG A 1 97 ? -24.609 -15.633 -10.359 1 62.81 97 ARG A CA 1
ATOM 742 C C . ARG A 1 97 ? -25.359 -15.219 -9.109 1 62.81 97 ARG A C 1
ATOM 744 O O . ARG A 1 97 ? -26.562 -15.484 -8.977 1 62.81 97 ARG A O 1
ATOM 751 N N . ARG A 1 98 ? -24.766 -14.531 -8.289 1 57.28 98 ARG A N 1
ATOM 752 C CA . ARG A 1 98 ? -25.438 -14.078 -7.074 1 57.28 98 ARG A CA 1
ATOM 753 C C . ARG A 1 98 ? -26.406 -12.945 -7.379 1 57.28 98 ARG A C 1
ATOM 755 O O . ARG A 1 98 ? -27.422 -12.789 -6.699 1 57.28 98 ARG A O 1
ATOM 762 N N . ARG A 1 99 ? -26.172 -12.211 -8.383 1 56.72 99 ARG A N 1
ATOM 763 C CA . ARG A 1 99 ? -27.094 -11.133 -8.742 1 56.72 99 ARG A CA 1
ATOM 764 C C . ARG A 1 99 ? -28.328 -11.68 -9.445 1 56.72 99 ARG A C 1
ATOM 766 O O . ARG A 1 99 ? -29.359 -10.992 -9.531 1 56.72 99 ARG A O 1
ATOM 773 N N . GLY A 1 100 ? -28.234 -12.766 -10.016 1 51.41 100 GLY A N 1
ATOM 774 C CA . GLY A 1 100 ? -29.359 -13.328 -10.742 1 51.41 100 GLY A CA 1
ATOM 775 C C . GLY A 1 100 ? -30.281 -14.148 -9.859 1 51.41 100 GLY A C 1
ATOM 776 O O . GLY A 1 100 ? -31.328 -14.609 -10.32 1 51.41 100 GLY A O 1
ATOM 777 N N . ALA A 1 101 ? -29.828 -14.594 -8.75 1 51.06 101 ALA A N 1
ATOM 778 C CA . ALA A 1 101 ? -30.766 -15.438 -8.031 1 51.06 101 ALA A CA 1
ATOM 779 C C . ALA A 1 101 ? -31.812 -14.602 -7.309 1 51.06 101 ALA A C 1
ATOM 781 O O . ALA A 1 101 ? -31.516 -13.93 -6.316 1 51.06 101 ALA A O 1
ATOM 782 N N . THR A 1 102 ? -32.75 -14.117 -7.922 1 48.31 102 THR A N 1
ATOM 783 C CA . THR A 1 102 ? -33.969 -13.641 -7.277 1 48.31 102 THR A CA 1
ATOM 784 C C . THR A 1 102 ? -34.469 -14.641 -6.234 1 48.31 102 THR A C 1
ATOM 786 O O . THR A 1 102 ? -34.562 -15.844 -6.512 1 48.31 102 THR A O 1
ATOM 789 N N . PRO A 1 103 ? -34.375 -14.305 -4.973 1 54 103 PRO A N 1
ATOM 790 C CA . PRO A 1 103 ? -34.906 -15.25 -3.982 1 54 103 PRO A CA 1
ATOM 791 C C . PRO A 1 103 ? -36.281 -15.805 -4.363 1 54 103 PRO A C 1
ATOM 793 O O . PRO A 1 103 ? -37.188 -15.047 -4.699 1 54 103 PRO A O 1
ATOM 796 N N . GLN A 1 104 ? -36.344 -16.891 -4.922 1 49.41 104 GLN A N 1
ATOM 797 C CA . GLN A 1 104 ? -37.656 -17.484 -5.148 1 49.41 104 GLN A CA 1
ATOM 798 C C . GLN A 1 104 ? -38.438 -17.609 -3.842 1 49.41 104 GLN A C 1
ATOM 800 O O . GLN A 1 104 ? -37.875 -17.906 -2.793 1 49.41 104 GLN A O 1
ATOM 805 N N . PRO A 1 105 ? -39.594 -16.969 -3.691 1 48.5 105 PRO A N 1
ATOM 806 C CA . PRO A 1 105 ? -40.438 -17.141 -2.496 1 48.5 105 PRO A CA 1
ATOM 807 C C . PRO A 1 105 ? -40.688 -18.594 -2.15 1 48.5 105 PRO A C 1
ATOM 809 O O . PRO A 1 105 ? -41.094 -19.391 -3.02 1 48.5 105 PRO A O 1
ATOM 812 N N . ARG A 1 106 ? -39.875 -19.203 -1.296 1 47.56 106 ARG A N 1
ATOM 813 C CA . ARG A 1 106 ? -40.156 -20.562 -0.837 1 47.56 106 ARG A CA 1
ATOM 814 C C . ARG A 1 106 ? -41.625 -20.781 -0.543 1 47.56 106 ARG A C 1
ATOM 816 O O . ARG A 1 106 ? -42.219 -20.016 0.211 1 47.56 106 ARG A O 1
ATOM 823 N N . THR A 1 107 ? -42.406 -21.172 -1.402 1 45.84 107 THR A N 1
ATOM 824 C CA . THR A 1 107 ? -43.75 -21.625 -1.058 1 45.84 107 THR A CA 1
ATOM 825 C C . THR A 1 107 ? -43.75 -22.453 0.227 1 45.84 107 THR A C 1
ATOM 827 O O . THR A 1 107 ? -42.938 -23.375 0.366 1 45.84 107 THR A O 1
ATOM 830 N N . ARG A 1 108 ? -44.062 -21.938 1.362 1 42.47 108 ARG A N 1
ATOM 831 C CA . ARG A 1 108 ? -44.25 -22.594 2.654 1 42.47 108 ARG A CA 1
ATOM 832 C C . ARG A 1 108 ? -45.094 -23.859 2.514 1 42.47 108 ARG A C 1
ATOM 834 O O . ARG A 1 108 ? -46.312 -23.781 2.34 1 42.47 108 ARG A O 1
ATOM 841 N N . ALA A 1 109 ? -44.688 -24.766 1.667 1 34.78 109 ALA A N 1
ATOM 842 C CA . ALA A 1 109 ? -45.469 -26.016 1.773 1 34.78 109 ALA A CA 1
ATOM 843 C C . ALA A 1 109 ? -45.5 -26.5 3.219 1 34.78 109 ALA A C 1
ATOM 845 O O . ALA A 1 109 ? -44.5 -26.531 3.912 1 34.78 109 ALA A O 1
ATOM 846 N N . ALA A 1 110 ? -46.656 -26.266 3.9 1 41.09 110 ALA A N 1
ATOM 847 C CA . ALA A 1 110 ? -47.094 -26.781 5.199 1 41.09 110 ALA A CA 1
ATOM 848 C C . ALA A 1 110 ? -46.688 -28.234 5.383 1 41.09 110 ALA A C 1
ATOM 850 O O . ALA A 1 110 ? -47.219 -29.125 4.707 1 41.09 110 ALA A O 1
ATOM 851 N N . ARG A 1 111 ? -45.312 -28.625 5.379 1 36.38 111 ARG A N 1
ATOM 852 C CA . ARG A 1 111 ? -44.906 -30 5.648 1 36.38 111 ARG A CA 1
ATOM 853 C C . ARG A 1 111 ? -45.656 -30.562 6.855 1 36.38 111 ARG A C 1
ATOM 855 O O . ARG A 1 111 ? -45.625 -29.984 7.941 1 36.38 111 ARG A O 1
ATOM 862 N N . GLU A 1 112 ? -46.844 -31.094 6.656 1 41.91 112 GLU A N 1
ATOM 863 C CA . GLU A 1 112 ? -47.531 -31.953 7.629 1 41.91 112 GLU A CA 1
ATOM 864 C C . GLU A 1 112 ? -46.531 -32.875 8.32 1 41.91 112 GLU A C 1
ATOM 866 O O . GLU A 1 112 ? -45.938 -33.75 7.676 1 41.91 112 GLU A O 1
ATOM 871 N N . ARG A 1 113 ? -45.719 -32.344 9.242 1 40.41 113 ARG A N 1
ATOM 872 C CA . ARG A 1 113 ? -44.812 -33.062 10.133 1 40.41 113 ARG A CA 1
ATOM 873 C C . ARG A 1 113 ? -45.5 -34.25 10.75 1 40.41 113 ARG A C 1
ATOM 875 O O . ARG A 1 113 ? -46.406 -34.125 11.57 1 40.41 113 ARG A O 1
ATOM 882 N N . THR A 1 114 ? -45.719 -35.281 9.93 1 37.69 114 THR A N 1
ATOM 883 C CA . THR A 1 114 ? -46.125 -36.5 10.586 1 37.69 114 THR A CA 1
ATOM 884 C C . THR A 1 114 ? -45.188 -36.844 11.734 1 37.69 114 THR A C 1
ATOM 886 O O . THR A 1 114 ? -43.969 -36.906 11.539 1 37.69 114 THR A O 1
ATOM 889 N N . VAL A 1 115 ? -45.5 -36.406 12.914 1 37.22 115 VAL A N 1
ATOM 890 C CA . VAL A 1 115 ? -44.906 -36.719 14.211 1 37.22 115 VAL A CA 1
ATOM 891 C C . VAL A 1 115 ? -44.656 -38.219 14.328 1 37.22 115 VAL A C 1
ATOM 893 O O . VAL A 1 115 ? -45.594 -39 14.406 1 37.22 115 VAL A O 1
ATOM 896 N N . ARG A 1 116 ? -43.781 -38.719 13.414 1 38.75 116 ARG A N 1
ATOM 897 C CA . ARG A 1 116 ? -43.531 -40.156 13.586 1 38.75 116 ARG A CA 1
ATOM 898 C C . ARG A 1 116 ? -43.094 -40.469 15.023 1 38.75 116 ARG A C 1
ATOM 900 O O . ARG A 1 116 ? -42.5 -39.625 15.695 1 38.75 116 ARG A O 1
ATOM 907 N N . THR A 1 117 ? -43.625 -41.406 15.641 1 40.47 117 THR A N 1
ATOM 908 C CA . THR A 1 117 ? -43.594 -42 16.984 1 40.47 117 THR A CA 1
ATOM 909 C C . THR A 1 117 ? -42.156 -42.312 17.406 1 40.47 117 THR A C 1
ATOM 911 O O . THR A 1 117 ? -41.344 -42.75 16.594 1 40.47 117 THR A O 1
ATOM 914 N N . PRO A 1 118 ? -41.625 -41.719 18.5 1 40.25 118 PRO A N 1
ATOM 915 C CA . PRO A 1 118 ? -40.281 -41.781 19.094 1 40.25 118 PRO A CA 1
ATOM 916 C C . PRO A 1 118 ? -39.75 -43.188 19.297 1 40.25 118 PRO A C 1
ATOM 918 O O . PRO A 1 118 ? -40.438 -44.031 19.906 1 40.25 118 PRO A O 1
ATOM 921 N N . PHE A 1 119 ? -39.156 -43.75 18.203 1 36.75 119 PHE A N 1
ATOM 922 C CA . PHE A 1 119 ? -38.625 -45.125 18.375 1 36.75 119 PHE A CA 1
ATOM 923 C C . PHE A 1 119 ? -37.688 -45.188 19.578 1 36.75 119 PHE A C 1
ATOM 925 O O . PHE A 1 119 ? -36.938 -44.25 19.828 1 36.75 119 PHE A O 1
ATOM 932 N N . VAL A 1 120 ? -37.906 -46.031 20.578 1 34.94 120 VAL A N 1
ATOM 933 C CA . VAL A 1 120 ? -37.281 -46.375 21.844 1 34.94 120 VAL A CA 1
ATOM 934 C C . VAL A 1 120 ? -35.875 -46.875 21.625 1 34.94 120 VAL A C 1
ATOM 936 O O . VAL A 1 120 ? -35.656 -47.938 21.031 1 34.94 120 VAL A O 1
ATOM 939 N N . VAL A 1 121 ? -34.969 -45.969 21.219 1 32.66 121 VAL A N 1
ATOM 940 C CA . VAL A 1 121 ? -33.594 -46.375 20.969 1 32.66 121 VAL A CA 1
ATOM 941 C C . VAL A 1 121 ? -33 -47 22.234 1 32.66 121 VAL A C 1
ATOM 943 O O . VAL A 1 121 ? -33.031 -46.406 23.312 1 32.66 121 VAL A O 1
ATOM 946 N N . ARG A 1 122 ? -32.875 -48.281 22.25 1 30.22 122 ARG A N 1
ATOM 947 C CA . ARG A 1 122 ? -32.312 -49.125 23.297 1 30.22 122 ARG A CA 1
ATOM 948 C C . ARG A 1 122 ? -30.844 -48.75 23.531 1 30.22 122 ARG A C 1
ATOM 950 O O . ARG A 1 122 ? -30.062 -48.656 22.594 1 30.22 122 ARG A O 1
ATOM 957 N N . VAL A 1 123 ? -30.438 -48 24.531 1 31.75 123 VAL A N 1
ATOM 958 C CA . VAL A 1 123 ? -29.219 -47.469 25.125 1 31.75 123 VAL A CA 1
ATOM 959 C C . VAL A 1 123 ? -28.203 -48.562 25.328 1 31.75 123 VAL A C 1
ATOM 961 O O . VAL A 1 123 ? -28.422 -49.469 26.156 1 31.75 123 VAL A O 1
ATOM 964 N N . SER A 1 124 ? -27.719 -49.188 24.203 1 27.47 124 SER A N 1
ATOM 965 C CA . SER A 1 124 ? -26.75 -50.25 24.453 1 27.47 124 SER A CA 1
ATOM 966 C C . SER A 1 124 ? -25.609 -49.781 25.328 1 27.47 124 SER A C 1
ATOM 968 O O . SER A 1 124 ? -25.328 -48.562 25.375 1 27.47 124 SER A O 1
ATOM 970 N N . GLN A 1 125 ? -25.047 -50.625 26.266 1 29.62 125 GLN A N 1
ATOM 971 C CA . GLN A 1 125 ? -24.141 -50.688 27.391 1 29.62 125 GLN A CA 1
ATOM 972 C C . GLN A 1 125 ? -22.703 -50.344 26.969 1 29.62 125 GLN A C 1
ATOM 974 O O . GLN A 1 125 ? -22.109 -51.094 26.172 1 29.62 125 GLN A O 1
ATOM 979 N N . ILE A 1 126 ? -22.391 -49.062 26.641 1 29.7 126 ILE A N 1
ATOM 980 C CA . ILE A 1 126 ? -21.062 -48.656 26.234 1 29.7 126 ILE A CA 1
ATOM 981 C C . ILE A 1 126 ? -20.031 -49.094 27.266 1 29.7 126 ILE A C 1
ATOM 983 O O . ILE A 1 126 ? -20.141 -48.75 28.453 1 29.7 126 ILE A O 1
ATOM 987 N N . ARG A 1 127 ? -19.438 -50.281 27.094 1 28.28 127 ARG A N 1
ATOM 988 C CA . ARG A 1 127 ? -18.344 -50.875 27.859 1 28.28 127 ARG A CA 1
ATOM 989 C C . ARG A 1 127 ? -17.172 -49.906 28 1 28.28 127 ARG A C 1
ATOM 991 O O . ARG A 1 127 ? -16.703 -49.344 27.016 1 28.28 127 ARG A O 1
ATOM 998 N N . ALA A 1 128 ? -16.844 -49.406 29.219 1 27.62 128 ALA A N 1
ATOM 999 C CA . ALA A 1 128 ? -15.906 -48.469 29.828 1 27.62 128 ALA A CA 1
ATOM 1000 C C . ALA A 1 128 ? -14.461 -48.906 29.578 1 27.62 128 ALA A C 1
ATOM 1002 O O . ALA A 1 128 ? -14 -49.906 30.141 1 27.62 128 ALA A O 1
ATOM 1003 N N . HIS A 1 129 ? -14.008 -49.094 28.297 1 27.41 129 HIS A N 1
ATOM 1004 C CA . HIS A 1 129 ? -12.625 -49.562 28.25 1 27.41 129 HIS A CA 1
ATOM 1005 C C . HIS A 1 129 ? -11.68 -48.531 28.859 1 27.41 129 HIS A C 1
ATOM 1007 O O . HIS A 1 129 ? -11.68 -47.375 28.453 1 27.41 129 HIS A O 1
ATOM 1013 N N . ARG A 1 130 ? -11.227 -48.625 30.078 1 28.69 130 ARG A N 1
ATOM 1014 C CA . ARG A 1 130 ? -10.391 -47.844 31 1 28.69 130 ARG A CA 1
ATOM 1015 C C . ARG A 1 130 ? -8.953 -47.781 30.5 1 28.69 130 ARG A C 1
ATOM 1017 O O . ARG A 1 130 ? -8.07 -47.281 31.203 1 28.69 130 ARG A O 1
ATOM 1024 N N . SER A 1 131 ? -8.602 -48 29.203 1 26.16 131 SER A N 1
ATOM 1025 C CA . SER A 1 131 ? -7.168 -48.281 29.188 1 26.16 131 SER A CA 1
ATOM 1026 C C . SER A 1 131 ? -6.355 -47.062 29.625 1 26.16 131 SER A C 1
ATOM 1028 O O . SER A 1 131 ? -6.703 -45.938 29.281 1 26.16 131 SER A O 1
ATOM 1030 N N . PRO A 1 132 ? -5.504 -47.188 30.641 1 28.33 132 PRO A N 1
ATOM 1031 C CA . PRO A 1 132 ? -4.664 -46.25 31.375 1 28.33 132 PRO A CA 1
ATOM 1032 C C . PRO A 1 132 ? -3.609 -45.594 30.5 1 28.33 132 PRO A C 1
ATOM 1034 O O . PRO A 1 132 ? -2.928 -46.25 29.719 1 28.33 132 PRO A O 1
ATOM 1037 N N . LEU A 1 133 ? -3.977 -44.438 29.875 1 26.97 133 LEU A N 1
ATOM 1038 C CA . LEU A 1 133 ? -3.064 -43.719 29 1 26.97 133 LEU A CA 1
ATOM 1039 C C . LEU A 1 133 ? -1.749 -43.406 29.719 1 26.97 133 LEU A C 1
ATOM 1041 O O . LEU A 1 133 ? -1.746 -43 30.891 1 26.97 133 LEU A O 1
ATOM 1045 N N . ALA A 1 134 ? -0.742 -44.156 29.422 1 22.28 134 ALA A N 1
ATOM 1046 C CA . ALA A 1 134 ? 0.659 -44.031 29.812 1 22.28 134 ALA A CA 1
ATOM 1047 C C . ALA A 1 134 ? 1.166 -42.594 29.625 1 22.28 134 ALA A C 1
ATOM 1049 O O . ALA A 1 134 ? 0.795 -41.938 28.656 1 22.28 134 ALA A O 1
ATOM 1050 N N . ALA A 1 135 ? 1.735 -42.031 30.703 1 25.91 135 ALA A N 1
ATOM 1051 C CA . ALA A 1 135 ? 2.252 -40.688 31.062 1 25.91 135 ALA A CA 1
ATOM 1052 C C . ALA A 1 135 ? 3.42 -40.312 30.172 1 25.91 135 ALA A C 1
ATOM 1054 O O . ALA A 1 135 ? 4.484 -40.906 30.219 1 25.91 135 ALA A O 1
ATOM 1055 N N . ARG A 1 136 ? 3.203 -40.156 28.859 1 25.02 136 ARG A N 1
ATOM 1056 C CA . ARG A 1 136 ? 4.402 -39.812 28.094 1 25.02 136 ARG A CA 1
ATOM 1057 C C . ARG A 1 136 ? 5.082 -38.594 28.688 1 25.02 136 ARG A C 1
ATOM 1059 O O . ARG A 1 136 ? 4.43 -37.562 28.953 1 25.02 136 ARG A O 1
ATOM 1066 N N . GLN A 1 137 ? 6.215 -38.812 29.344 1 23.38 137 GLN A N 1
ATOM 1067 C CA . GLN A 1 137 ? 7.203 -37.938 29.969 1 23.38 137 GLN A CA 1
ATOM 1068 C C . GLN A 1 137 ? 7.668 -36.844 29.016 1 23.38 137 GLN A C 1
ATOM 1070 O O . GLN A 1 137 ? 8.188 -37.156 27.938 1 23.38 137 GLN A O 1
ATOM 1075 N N . ARG A 1 138 ? 6.855 -35.906 28.766 1 24.47 138 ARG A N 1
ATOM 1076 C CA . ARG A 1 138 ? 7.242 -34.719 28 1 24.47 138 ARG A CA 1
ATOM 1077 C C . ARG A 1 138 ? 8.531 -34.094 28.531 1 24.47 138 ARG A C 1
ATOM 1079 O O . ARG A 1 138 ? 8.609 -33.75 29.703 1 24.47 138 ARG A O 1
ATOM 1086 N N . GLY A 1 139 ? 9.656 -34.656 28.125 1 21.64 139 GLY A N 1
ATOM 1087 C CA . GLY A 1 139 ? 10.969 -34.094 28.391 1 21.64 139 GLY A CA 1
ATOM 1088 C C . GLY A 1 139 ? 11.031 -32.594 28.156 1 21.64 139 GLY A C 1
ATOM 1089 O O . GLY A 1 139 ? 10.359 -32.062 27.266 1 21.64 139 GLY A O 1
ATOM 1090 N N . HIS A 1 140 ? 11.227 -31.797 29.203 1 23.66 140 HIS A N 1
ATOM 1091 C CA . HIS A 1 140 ? 11.328 -30.375 29.484 1 23.66 140 HIS A CA 1
ATOM 1092 C C . HIS A 1 140 ? 12.469 -29.734 28.703 1 23.66 140 HIS A C 1
ATOM 1094 O O . HIS A 1 140 ? 12.789 -28.562 28.922 1 23.66 140 HIS A O 1
ATOM 1100 N N . ARG A 1 141 ? 12.961 -30.188 27.641 1 23.42 141 ARG A N 1
ATOM 1101 C CA . ARG A 1 141 ? 14.227 -29.531 27.359 1 23.42 141 ARG A CA 1
ATOM 1102 C C . ARG A 1 141 ? 14.07 -28.016 27.375 1 23.42 141 ARG A C 1
ATOM 1104 O O . ARG A 1 141 ? 13.07 -27.484 26.891 1 23.42 141 ARG A O 1
ATOM 1111 N N . GLY A 1 142 ? 14.781 -27.344 28.328 1 19.66 142 GLY A N 1
ATOM 1112 C CA . GLY A 1 142 ? 14.992 -26 28.828 1 19.66 142 GLY A CA 1
ATOM 1113 C C . GLY A 1 142 ? 15.406 -25.016 27.75 1 19.66 142 GLY A C 1
ATOM 1114 O O . GLY A 1 142 ? 16.5 -25.109 27.203 1 19.66 142 GLY A O 1
ATOM 1115 N N . ILE A 1 143 ? 14.742 -24.891 26.719 1 21.56 143 ILE A N 1
ATOM 1116 C CA . ILE A 1 143 ? 15.305 -23.922 25.797 1 21.56 143 ILE A CA 1
ATOM 1117 C C . ILE A 1 143 ? 15.648 -22.641 26.547 1 21.56 143 ILE A C 1
ATOM 1119 O O . ILE A 1 143 ? 14.82 -22.109 27.297 1 21.56 143 ILE A O 1
ATOM 1123 N N . MET A 1 144 ? 16.938 -22.266 26.703 1 20.56 144 MET A N 1
ATOM 1124 C CA . MET A 1 144 ? 17.75 -21.188 27.25 1 20.56 144 MET A CA 1
ATOM 1125 C C . MET A 1 144 ? 17.125 -19.828 26.953 1 20.56 144 MET A C 1
ATOM 1127 O O . MET A 1 144 ? 16.312 -19.703 26.047 1 20.56 144 MET A O 1
ATOM 1131 N N . GLU A 1 145 ? 17.625 -18.656 27.703 1 20.12 145 GLU A N 1
ATOM 1132 C CA . GLU A 1 145 ? 17.516 -17.344 28.328 1 20.12 145 GLU A CA 1
ATOM 1133 C C . GLU A 1 145 ? 17.625 -16.234 27.297 1 20.12 145 GLU A C 1
ATOM 1135 O O . GLU A 1 145 ? 17.547 -15.055 27.641 1 20.12 145 GLU A O 1
ATOM 1140 N N . TRP A 1 146 ? 17.312 -16.344 26.188 1 19.78 146 TRP A N 1
ATOM 1141 C CA . TRP A 1 146 ? 17.953 -15.336 25.344 1 19.78 146 TRP A CA 1
ATOM 1142 C C . TRP A 1 146 ? 17.703 -13.93 25.891 1 19.78 146 TRP A C 1
ATOM 1144 O O . TRP A 1 146 ? 18.625 -13.109 25.953 1 19.78 146 TRP A O 1
ATOM 1154 N N . PHE A 1 147 ? 16.75 -12.969 25.375 1 20.77 147 PHE A N 1
ATOM 1155 C CA . PHE A 1 147 ? 17.125 -11.562 25.359 1 20.77 147 PHE A CA 1
ATOM 1156 C C . PHE A 1 147 ? 17.109 -10.977 26.766 1 20.77 147 PHE A C 1
ATOM 1158 O O . PHE A 1 147 ? 16.094 -11.047 27.453 1 20.77 147 PHE A O 1
ATOM 1165 N N . ASP A 1 148 ? 18.219 -10.969 27.562 1 18.23 148 ASP A N 1
ATOM 1166 C CA . ASP A 1 148 ? 18.547 -10.117 28.703 1 18.23 148 ASP A CA 1
ATOM 1167 C C . ASP A 1 148 ? 18.172 -8.664 28.438 1 18.23 148 ASP A C 1
ATOM 1169 O O . ASP A 1 148 ? 18.344 -7.805 29.312 1 18.23 148 ASP A O 1
ATOM 1173 N N . LEU A 1 149 ? 17.266 -7.715 28.078 1 18.36 149 LEU A N 1
ATOM 1174 C CA . LEU A 1 149 ? 17.406 -6.582 28.984 1 18.36 149 LEU A CA 1
ATOM 1175 C C . LEU A 1 149 ? 17 -6.973 30.406 1 18.36 149 LEU A C 1
ATOM 1177 O O . LEU A 1 149 ? 16.094 -7.777 30.609 1 18.36 149 LEU A O 1
ATOM 1181 N N . MET B 1 1 ? 9.414 7.77 -4.797 1 93 1 MET B N 1
ATOM 1182 C CA . MET B 1 1 ? 9.07 7.488 -3.408 1 93 1 MET B CA 1
ATOM 1183 C C . MET B 1 1 ? 8.844 8.781 -2.633 1 93 1 MET B C 1
ATOM 1185 O O . MET B 1 1 ? 9.328 8.93 -1.511 1 93 1 MET B O 1
ATOM 1189 N N . ARG B 1 2 ? 8.211 9.773 -3.289 1 97.62 2 ARG B N 1
ATOM 1190 C CA . ARG B 1 2 ? 7.938 11.039 -2.619 1 97.62 2 ARG B CA 1
ATOM 1191 C C . ARG B 1 2 ? 6.441 11.266 -2.455 1 97.62 2 ARG B C 1
ATOM 1193 O O . ARG B 1 2 ? 5.652 10.891 -3.326 1 97.62 2 ARG B O 1
ATOM 1200 N N . CYS B 1 3 ? 6.129 11.875 -1.451 1 98.62 3 CYS B N 1
ATOM 1201 C CA . CYS B 1 3 ? 4.758 12.297 -1.184 1 98.62 3 CYS B CA 1
ATOM 1202 C C . CYS B 1 3 ? 4.34 13.422 -2.121 1 98.62 3 CYS B C 1
ATOM 1204 O O . CYS B 1 3 ? 5.059 14.414 -2.268 1 98.62 3 CYS B O 1
ATOM 1206 N N . SER B 1 4 ? 3.174 13.352 -2.723 1 98.25 4 SER B N 1
ATOM 1207 C CA . SER B 1 4 ? 2.75 14.336 -3.711 1 98.25 4 SER B CA 1
ATOM 1208 C C . SER B 1 4 ? 2.299 15.633 -3.041 1 98.25 4 SER B C 1
ATOM 1210 O O . SER B 1 4 ? 2.117 16.656 -3.711 1 98.25 4 SER B O 1
ATOM 1212 N N . ILE B 1 5 ? 2.131 15.609 -1.751 1 98 5 ILE B N 1
ATOM 1213 C CA . ILE B 1 5 ? 1.675 16.797 -1.049 1 98 5 ILE B CA 1
ATOM 1214 C C . ILE B 1 5 ? 2.879 17.641 -0.624 1 98 5 ILE B C 1
ATOM 1216 O O . ILE B 1 5 ? 2.959 18.828 -0.945 1 98 5 ILE B O 1
ATOM 1220 N N . CYS B 1 6 ? 3.855 17.062 0.001 1 98.38 6 CYS B N 1
ATOM 1221 C CA . CYS B 1 6 ? 4.977 17.828 0.53 1 98.38 6 CYS B CA 1
ATOM 1222 C C . CYS B 1 6 ? 6.203 17.688 -0.366 1 98.38 6 CYS B C 1
ATOM 1224 O O . CYS B 1 6 ? 7.18 18.422 -0.207 1 98.38 6 CYS B O 1
ATOM 1226 N N . MET B 1 7 ? 6.234 16.734 -1.182 1 98.06 7 MET B N 1
ATOM 1227 C CA . MET B 1 7 ? 7.277 16.484 -2.172 1 98.06 7 MET B CA 1
ATOM 1228 C C . MET B 1 7 ? 8.539 15.945 -1.51 1 98.06 7 MET B C 1
ATOM 1230 O O . MET B 1 7 ? 9.625 16 -2.09 1 98.06 7 MET B O 1
ATOM 1234 N N . GLU B 1 8 ? 8.43 15.461 -0.314 1 98.56 8 GLU B N 1
ATOM 1235 C CA . GLU B 1 8 ? 9.523 14.805 0.398 1 98.56 8 GLU B CA 1
ATOM 1236 C C . GLU B 1 8 ? 9.352 13.281 0.382 1 98.56 8 GLU B C 1
ATOM 1238 O O . GLU B 1 8 ? 8.273 12.781 0.06 1 98.56 8 GLU B O 1
ATOM 1243 N N . ILE B 1 9 ? 10.461 12.617 0.724 1 98.62 9 ILE B N 1
ATOM 1244 C CA . ILE B 1 9 ? 10.375 11.172 0.889 1 98.62 9 ILE B CA 1
ATOM 1245 C C . ILE B 1 9 ? 9.352 10.836 1.972 1 98.62 9 ILE B C 1
ATOM 1247 O O . ILE B 1 9 ? 9.305 11.484 3.018 1 98.62 9 ILE B O 1
ATOM 1251 N N . PHE B 1 10 ? 8.633 9.836 1.73 1 98.75 10 PHE B N 1
ATOM 1252 C CA . PHE B 1 10 ? 7.516 9.453 2.582 1 98.75 10 PHE B CA 1
ATOM 1253 C C . PHE B 1 10 ? 7.957 9.32 4.035 1 98.75 10 PHE B C 1
ATOM 1255 O O . PHE B 1 10 ? 9.031 8.789 4.316 1 98.75 10 PHE B O 1
ATOM 1262 N N . HIS B 1 11 ? 7.152 9.852 4.93 1 98.81 11 HIS B N 1
ATOM 1263 C CA . HIS B 1 11 ? 7.281 9.625 6.363 1 98.81 11 HIS B CA 1
ATOM 1264 C C . HIS B 1 11 ? 5.98 9.094 6.957 1 98.81 11 HIS B C 1
ATOM 1266 O O . HIS B 1 11 ? 4.941 9.758 6.883 1 98.81 11 HIS B O 1
ATOM 1272 N N . ASN B 1 12 ? 6 7.879 7.492 1 98.6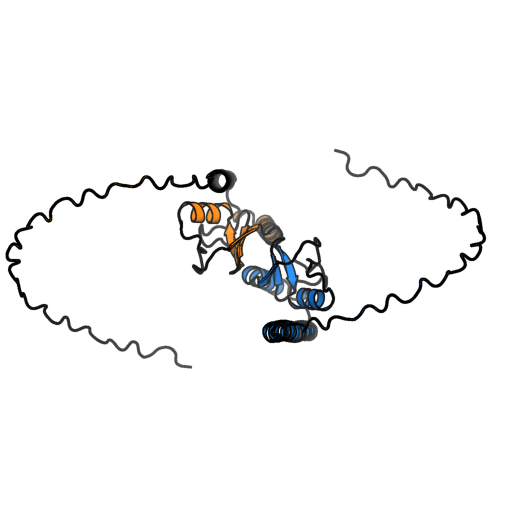2 12 ASN B N 1
ATOM 1273 C CA . ASN B 1 12 ? 4.797 7.215 7.992 1 98.62 12 ASN B CA 1
ATOM 1274 C C . ASN B 1 12 ? 3.711 7.148 6.926 1 98.62 12 ASN B C 1
ATOM 1276 O O . ASN B 1 12 ? 2.602 7.645 7.133 1 98.62 12 ASN B O 1
ATOM 1280 N N . PRO B 1 13 ? 4.055 6.465 5.816 1 98.81 13 PRO B N 1
ATOM 1281 C CA . PRO B 1 13 ? 3.129 6.473 4.684 1 98.81 13 PRO B CA 1
ATOM 1282 C C . PRO B 1 13 ? 1.806 5.777 4.996 1 98.81 13 PRO B C 1
ATOM 1284 O O . PRO B 1 13 ? 1.786 4.773 5.715 1 98.81 13 PRO B O 1
ATOM 1287 N N . VAL B 1 14 ? 0.737 6.336 4.426 1 98.69 14 VAL B N 1
ATOM 1288 C CA . VAL B 1 14 ? -0.607 5.77 4.484 1 98.69 14 VAL B CA 1
ATOM 1289 C C . VAL B 1 14 ? -1.201 5.703 3.08 1 98.69 14 VAL B C 1
ATOM 1291 O O . VAL B 1 14 ? -0.824 6.484 2.201 1 98.69 14 VAL B O 1
ATOM 1294 N N . ASN B 1 15 ? -2.01 4.754 2.812 1 98.56 15 ASN B N 1
ATOM 1295 C CA . ASN B 1 15 ? -2.773 4.711 1.569 1 98.56 15 ASN B CA 1
ATOM 1296 C C . ASN B 1 15 ? -4.266 4.91 1.821 1 98.56 15 ASN B C 1
ATOM 1298 O O . ASN B 1 15 ? -4.75 4.68 2.932 1 98.56 15 ASN B O 1
ATOM 1302 N N . VAL B 1 16 ? -4.918 5.34 0.809 1 97.88 16 VAL B N 1
ATOM 1303 C CA . VAL B 1 16 ? -6.344 5.602 0.952 1 97.88 16 VAL B CA 1
ATOM 1304 C C . VAL B 1 16 ? -7.141 4.605 0.115 1 97.88 16 VAL B C 1
ATOM 1306 O O . VAL B 1 16 ? -6.656 4.117 -0.908 1 97.88 16 VAL B O 1
ATOM 1309 N N . CYS B 1 17 ? -8.25 4.273 0.583 1 96.25 17 CYS B N 1
ATOM 1310 C CA . CYS B 1 17 ? -9.188 3.4 -0.117 1 96.25 17 CYS B CA 1
ATOM 1311 C C . CYS B 1 17 ? -10.289 4.207 -0.791 1 96.25 17 CYS B C 1
ATOM 1313 O O . CYS B 1 17 ? -10.867 5.105 -0.178 1 96.25 17 CYS B O 1
ATOM 1315 N N . PRO B 1 18 ? -10.648 3.951 -2.023 1 96.5 18 PRO B N 1
ATOM 1316 C CA . PRO B 1 18 ? -10.242 2.746 -2.754 1 96.5 18 PRO B CA 1
ATOM 1317 C C . PRO B 1 18 ? -9.102 3.004 -3.729 1 96.5 18 PRO B C 1
ATOM 1319 O O . PRO B 1 18 ? -8.547 2.061 -4.297 1 96.5 18 PRO B O 1
ATOM 1322 N N . CYS B 1 19 ? -8.672 4.172 -3.885 1 98.12 19 CYS B N 1
ATOM 1323 C CA . CYS B 1 19 ? -7.777 4.473 -4.996 1 98.12 19 CYS B CA 1
ATOM 1324 C C . CYS B 1 19 ? -6.355 4.012 -4.688 1 98.12 19 CYS B C 1
ATOM 1326 O O . CYS B 1 19 ? -5.527 3.891 -5.594 1 98.12 19 CYS B O 1
ATOM 1328 N N . ASN B 1 20 ? -6.027 3.84 -3.482 1 98.69 20 ASN B N 1
ATOM 1329 C CA . ASN B 1 20 ? -4.777 3.285 -2.98 1 98.69 20 ASN B CA 1
ATOM 1330 C C . ASN B 1 20 ? -3.607 4.238 -3.217 1 98.69 20 ASN B C 1
ATOM 1332 O O . ASN B 1 20 ? -2.449 3.818 -3.223 1 98.69 20 ASN B O 1
ATOM 1336 N N . HIS B 1 21 ? -3.9 5.512 -3.379 1 98.69 21 HIS B N 1
ATOM 1337 C CA . HIS B 1 21 ? -2.82 6.492 -3.41 1 98.69 21 HIS B CA 1
ATOM 1338 C C . HIS B 1 21 ? -2.213 6.688 -2.025 1 98.69 21 HIS B C 1
ATOM 1340 O O . HIS B 1 21 ? -2.9 6.531 -1.014 1 98.69 21 HIS B O 1
ATOM 1346 N N . LYS B 1 22 ? -0.925 7.051 -2 1 98.88 22 LYS B N 1
ATOM 1347 C CA . LYS B 1 22 ? -0.2 7.113 -0.735 1 98.88 22 LYS B CA 1
ATOM 1348 C C . LYS B 1 22 ? 0.29 8.531 -0.451 1 98.88 22 LYS B C 1
ATOM 1350 O O . LYS B 1 22 ? 0.644 9.266 -1.374 1 98.88 22 LYS B O 1
ATOM 1355 N N . PHE B 1 23 ? 0.388 8.844 0.834 1 98.81 23 PHE B N 1
ATOM 1356 C CA . PHE B 1 23 ? 0.846 10.125 1.349 1 98.81 23 PHE B CA 1
ATOM 1357 C C . PHE B 1 23 ? 1.519 9.961 2.705 1 98.81 23 PHE B C 1
ATOM 1359 O O . PHE B 1 23 ? 1.363 8.922 3.357 1 98.81 23 PHE B O 1
ATOM 1366 N N . CYS B 1 24 ? 2.322 10.93 3.082 1 98.88 24 CYS B N 1
ATOM 1367 C CA . CYS B 1 24 ? 2.666 10.969 4.5 1 98.88 24 CYS B CA 1
ATOM 1368 C C . CYS B 1 24 ? 1.414 11.07 5.363 1 98.88 24 CYS B C 1
ATOM 1370 O O . CYS B 1 24 ? 0.459 11.758 5 1 98.88 24 CYS B O 1
ATOM 1372 N N . SER B 1 25 ? 1.441 10.477 6.477 1 98.62 25 SER B N 1
ATOM 1373 C CA . SER B 1 25 ? 0.296 10.531 7.383 1 98.62 25 SER B CA 1
ATOM 1374 C C . SER B 1 25 ? -0.027 11.977 7.766 1 98.62 25 SER B C 1
ATOM 1376 O O . SER B 1 25 ? -1.188 12.391 7.723 1 98.62 25 SER B O 1
ATOM 1378 N N . SER B 1 26 ? 0.975 12.758 8.094 1 98.5 26 SER B N 1
ATOM 1379 C CA . SER B 1 26 ? 0.779 14.148 8.492 1 98.5 26 SER B CA 1
ATOM 1380 C C . SER B 1 26 ? 0.17 14.969 7.355 1 98.5 26 SER B C 1
ATOM 1382 O O . SER B 1 26 ? -0.725 15.789 7.586 1 98.5 26 SER B O 1
ATOM 1384 N N . CYS B 1 27 ? 0.648 14.68 6.117 1 98.38 27 CYS B N 1
ATOM 1385 C CA . CYS B 1 27 ? 0.142 15.406 4.957 1 98.38 27 CYS B CA 1
ATOM 1386 C C . CYS B 1 27 ? -1.33 15.086 4.719 1 98.38 27 CYS B C 1
ATOM 1388 O O . CYS B 1 27 ? -2.135 15.992 4.496 1 98.38 27 CYS B O 1
ATOM 1390 N N . LEU B 1 28 ? -1.68 13.82 4.805 1 97.94 28 LEU B N 1
ATOM 1391 C CA . LEU B 1 28 ? -3.061 13.43 4.539 1 97.94 28 LEU B CA 1
ATOM 1392 C C . LEU B 1 28 ? -3.992 13.938 5.633 1 97.94 28 LEU B C 1
ATOM 1394 O O . LEU B 1 28 ? -5.094 14.414 5.344 1 97.94 28 LEU B O 1
ATOM 1398 N N . LEU B 1 29 ? -3.566 13.797 6.824 1 96.81 29 LEU B N 1
ATOM 1399 C CA . LEU B 1 29 ? -4.387 14.258 7.941 1 96.81 29 LEU B CA 1
ATOM 1400 C C . LEU B 1 29 ? -4.609 15.766 7.863 1 96.81 29 LEU B C 1
ATOM 1402 O O . LEU B 1 29 ? -5.719 16.25 8.102 1 96.81 29 LEU B O 1
ATOM 1406 N N . SER B 1 30 ? -3.562 16.516 7.555 1 96.5 30 SER B N 1
ATOM 1407 C CA . SER B 1 30 ? -3.695 17.953 7.359 1 96.5 30 SER B CA 1
ATOM 1408 C C . SER B 1 30 ? -4.656 18.281 6.219 1 96.5 30 SER B C 1
ATOM 1410 O O . SER B 1 30 ? -5.48 19.188 6.328 1 96.5 30 SER B O 1
ATOM 1412 N N . TRP B 1 31 ? -4.48 17.578 5.141 1 97 31 TRP B N 1
ATOM 1413 C CA . TRP B 1 31 ? -5.371 17.719 3.994 1 97 31 TRP B CA 1
ATOM 1414 C C . TRP B 1 31 ? -6.824 17.516 4.406 1 97 31 TRP B C 1
ATOM 1416 O O . TRP B 1 31 ? -7.695 18.312 4.043 1 97 31 TRP B O 1
ATOM 1426 N N . LYS B 1 32 ? -7.074 16.484 5.16 1 94.19 32 LYS B N 1
ATOM 1427 C CA . LYS B 1 32 ? -8.438 16.188 5.586 1 94.19 32 LYS B CA 1
ATOM 1428 C C . LYS B 1 32 ? -8.992 17.281 6.496 1 94.19 32 LYS B C 1
ATOM 1430 O O . LYS B 1 32 ? -10.188 17.562 6.465 1 94.19 32 LYS B O 1
ATOM 1435 N N . ARG B 1 33 ? -8.172 17.781 7.289 1 91.75 33 ARG B N 1
ATOM 1436 C CA . ARG B 1 33 ? -8.57 18.828 8.219 1 91.75 33 ARG B CA 1
ATOM 1437 C C . ARG B 1 33 ? -8.961 20.094 7.48 1 91.75 33 ARG B C 1
ATOM 1439 O O . ARG B 1 33 ? -9.914 20.781 7.867 1 91.75 33 ARG B O 1
ATOM 1446 N N . THR B 1 34 ? -8.305 20.359 6.395 1 91.38 34 THR B N 1
ATOM 1447 C CA . THR B 1 34 ? -8.508 21.625 5.691 1 91.38 34 THR B CA 1
ATOM 1448 C C . THR B 1 34 ? -9.523 21.453 4.562 1 91.38 34 THR B C 1
ATOM 1450 O O . THR B 1 34 ? -10.07 22.438 4.059 1 91.38 34 THR B O 1
ATOM 1453 N N . ASN B 1 35 ? -9.648 20.203 4.121 1 84.56 35 ASN B N 1
ATOM 1454 C CA . ASN B 1 35 ? -10.594 19.891 3.055 1 84.56 35 ASN B CA 1
ATOM 1455 C C . ASN B 1 35 ? -11.781 19.094 3.574 1 84.56 35 ASN B C 1
ATOM 1457 O O . ASN B 1 35 ? -11.633 17.938 3.957 1 84.56 35 ASN B O 1
ATOM 1461 N N . GLN B 1 36 ? -12.977 19.625 3.527 1 77.81 36 GLN B N 1
ATOM 1462 C CA . GLN B 1 36 ? -14.148 19.016 4.129 1 77.81 36 GLN B CA 1
ATOM 1463 C C . GLN B 1 36 ? -14.688 17.875 3.252 1 77.81 36 GLN B C 1
ATOM 1465 O O . GLN B 1 36 ? -15.406 17 3.73 1 77.81 36 GLN B O 1
ATOM 1470 N N . MET B 1 37 ? -14.383 17.812 1.948 1 81.44 37 MET B N 1
ATOM 1471 C CA . MET B 1 37 ? -14.969 16.859 1.01 1 81.44 37 MET B CA 1
ATOM 1472 C C . MET B 1 37 ? -14.297 15.5 1.121 1 81.44 37 MET B C 1
ATOM 1474 O O . MET B 1 37 ? -14.805 14.5 0.604 1 81.44 37 MET B O 1
ATOM 1478 N N . ALA B 1 38 ? -13.562 15.18 1.942 1 88.38 38 ALA B N 1
ATOM 1479 C CA . ALA B 1 38 ? -12.867 13.914 2.164 1 88.38 38 ALA B CA 1
ATOM 1480 C C . ALA B 1 38 ? -12.477 13.266 0.839 1 88.38 38 ALA B C 1
ATOM 1482 O O . ALA B 1 38 ? -12.852 12.125 0.567 1 88.38 38 ALA B O 1
ATOM 1483 N N . VAL B 1 39 ? -11.82 13.875 -0.018 1 97.06 39 VAL B N 1
ATOM 1484 C CA . VAL B 1 39 ? -11.406 13.344 -1.315 1 97.06 39 VAL B CA 1
ATOM 1485 C C . VAL B 1 39 ? -9.891 13.172 -1.347 1 97.06 39 VAL B C 1
ATOM 1487 O O . VAL B 1 39 ? -9.164 13.891 -0.656 1 97.06 39 VAL B O 1
ATOM 1490 N N . CYS B 1 40 ? -9.508 12.297 -2.104 1 98.19 40 CYS B N 1
ATOM 1491 C CA . CYS B 1 40 ? -8.094 11.984 -2.252 1 98.19 40 CYS B CA 1
ATOM 1492 C C . CYS B 1 40 ? -7.332 13.164 -2.844 1 98.19 40 CYS B C 1
ATOM 1494 O O . CYS B 1 40 ? -7.738 13.719 -3.865 1 98.19 40 CYS B O 1
ATOM 1496 N N . PRO B 1 41 ? -6.215 13.57 -2.361 1 98 41 PRO B N 1
ATOM 1497 C CA . PRO B 1 41 ? -5.434 14.703 -2.854 1 98 41 PRO B CA 1
ATOM 1498 C C . PRO B 1 41 ? -4.922 14.5 -4.277 1 98 41 PRO B C 1
ATOM 1500 O O . PRO B 1 41 ? -4.656 15.477 -4.988 1 98 41 PRO B O 1
ATOM 1503 N N . GLN B 1 42 ? -4.91 13.297 -4.68 1 98.06 42 GLN B N 1
ATOM 1504 C CA . GLN B 1 42 ? -4.27 13.016 -5.961 1 98.06 42 GLN B CA 1
ATOM 1505 C C . GLN B 1 42 ? -5.309 12.789 -7.055 1 98.06 42 GLN B C 1
ATOM 1507 O O . GLN B 1 42 ? -5.27 13.445 -8.102 1 98.06 42 GLN B O 1
ATOM 1512 N N . CYS B 1 43 ? -6.305 11.93 -6.871 1 98.06 43 CYS B N 1
ATOM 1513 C CA . CYS B 1 43 ? -7.223 11.586 -7.953 1 98.06 43 CYS B CA 1
ATOM 1514 C C . CYS B 1 43 ? -8.586 12.242 -7.746 1 98.06 43 CYS B C 1
ATOM 1516 O O . CYS B 1 43 ? -9.438 12.203 -8.633 1 98.06 43 CYS B O 1
ATOM 1518 N N . ARG B 1 44 ? -8.844 12.727 -6.555 1 97.31 44 ARG B N 1
ATOM 1519 C CA . ARG B 1 44 ? -10.039 13.461 -6.145 1 97.31 44 ARG B CA 1
ATOM 1520 C C . ARG B 1 44 ? -11.234 12.523 -5.992 1 97.31 44 ARG B C 1
ATOM 1522 O O . ARG B 1 44 ? -12.375 12.977 -5.945 1 97.31 44 ARG B O 1
ATOM 1529 N N . GLY B 1 45 ? -11.008 11.266 -6.004 1 97.62 45 GLY B N 1
ATOM 1530 C CA . GLY B 1 45 ? -12.047 10.312 -5.645 1 97.62 45 GLY B CA 1
ATOM 1531 C C . GLY B 1 45 ? -12.344 10.281 -4.16 1 97.62 45 GLY B C 1
ATOM 1532 O O . GLY B 1 45 ? -11.602 10.859 -3.361 1 97.62 45 GLY B O 1
ATOM 1533 N N . PRO B 1 46 ? -13.422 9.641 -3.756 1 96.44 46 PRO B N 1
ATOM 1534 C CA . PRO B 1 46 ? -13.781 9.602 -2.338 1 96.44 46 PRO B CA 1
ATOM 1535 C C . PRO B 1 46 ? -12.781 8.812 -1.494 1 96.44 46 PRO B C 1
ATOM 1537 O O . PRO B 1 46 ? -12.211 7.828 -1.97 1 96.44 46 PRO B O 1
ATOM 1540 N N . ILE B 1 47 ? -12.609 9.273 -0.289 1 96.44 47 ILE B N 1
ATOM 1541 C CA . ILE B 1 47 ? -11.828 8.523 0.695 1 96.44 47 ILE B CA 1
ATOM 1542 C C . ILE B 1 47 ? -12.773 7.801 1.656 1 96.44 47 ILE B C 1
ATOM 1544 O O . ILE B 1 47 ? -13.484 8.438 2.432 1 96.44 47 ILE B O 1
ATOM 1548 N N . LEU B 1 48 ? -12.703 6.523 1.574 1 95.06 48 LEU B N 1
ATOM 1549 C CA . LEU B 1 48 ? -13.539 5.734 2.475 1 95.06 48 LEU B CA 1
ATOM 1550 C C . LEU B 1 48 ? -12.781 5.383 3.752 1 95.06 48 LEU B C 1
ATOM 1552 O O . LEU B 1 48 ? -13.383 5.273 4.824 1 95.06 48 LEU B O 1
ATOM 1556 N N . SER B 1 49 ? -11.492 5.188 3.598 1 95.44 49 SER B N 1
ATOM 1557 C CA . SER B 1 49 ? -10.633 4.871 4.734 1 95.44 49 SER B CA 1
ATOM 1558 C C . SER B 1 49 ? -9.164 5.109 4.402 1 95.44 49 SER B C 1
ATOM 1560 O O . SER B 1 49 ? -8.812 5.336 3.242 1 95.44 49 SER B O 1
ATOM 1562 N N . MET B 1 50 ? -8.414 5.145 5.398 1 96.38 50 MET B N 1
ATOM 1563 C CA . MET B 1 50 ? -6.961 5.242 5.277 1 96.38 50 MET B CA 1
ATOM 1564 C C . MET B 1 50 ? -6.27 4.207 6.156 1 96.38 50 MET B C 1
ATOM 1566 O O . MET B 1 50 ? -6.73 3.922 7.266 1 96.38 50 MET B O 1
ATOM 1570 N N . GLN B 1 51 ? -5.129 3.672 5.625 1 98 51 GLN B N 1
ATOM 1571 C CA . GLN B 1 51 ? -4.398 2.639 6.355 1 98 51 GLN B CA 1
ATOM 1572 C C . GLN B 1 51 ? -2.898 2.914 6.348 1 98 51 GLN B C 1
ATOM 1574 O O . GLN B 1 51 ? -2.344 3.33 5.328 1 98 51 GLN B O 1
ATOM 1579 N N . LYS B 1 52 ? -2.32 2.664 7.52 1 98.38 52 LYS B N 1
ATOM 1580 C CA . LYS B 1 52 ? -0.862 2.701 7.555 1 98.38 52 LYS B CA 1
ATOM 1581 C C . LYS B 1 52 ? -0.263 1.617 6.664 1 98.38 52 LYS B C 1
ATOM 1583 O O . LYS B 1 52 ? -0.769 0.493 6.617 1 98.38 52 LYS B O 1
ATOM 1588 N N . ASP B 1 53 ? 0.763 1.92 5.984 1 98.62 53 ASP B N 1
ATOM 1589 C CA . ASP B 1 53 ? 1.444 0.953 5.133 1 98.62 53 ASP B CA 1
ATOM 1590 C C . ASP B 1 53 ? 2.799 0.56 5.719 1 98.62 53 ASP B C 1
ATOM 1592 O O . ASP B 1 53 ? 3.824 1.152 5.375 1 98.62 53 ASP B O 1
ATOM 1596 N N . ALA B 1 54 ? 2.805 -0.42 6.535 1 98 54 ALA B N 1
ATOM 1597 C CA . ALA B 1 54 ? 3.99 -0.818 7.293 1 98 54 ALA B CA 1
ATOM 1598 C C . ALA B 1 54 ? 5.082 -1.345 6.363 1 98 54 ALA B C 1
ATOM 1600 O O . ALA B 1 54 ? 6.266 -1.077 6.574 1 98 54 ALA B O 1
ATOM 1601 N N . LEU B 1 55 ? 4.668 -2.105 5.438 1 98.31 55 LEU B N 1
ATOM 1602 C CA . LEU B 1 55 ? 5.668 -2.654 4.527 1 98.31 55 LEU B CA 1
ATOM 1603 C C . LEU B 1 55 ? 6.355 -1.544 3.742 1 98.31 55 LEU B C 1
ATOM 1605 O O . LEU B 1 55 ? 7.578 -1.549 3.592 1 98.31 55 LEU B O 1
ATOM 1609 N N . PHE B 1 56 ? 5.578 -0.604 3.227 1 98.44 56 PHE B N 1
ATOM 1610 C CA . PHE B 1 56 ? 6.156 0.508 2.48 1 98.44 56 PHE B CA 1
ATOM 1611 C C . PHE B 1 56 ? 7.055 1.353 3.373 1 98.44 56 PHE B C 1
ATOM 1613 O O . PHE B 1 56 ? 8.086 1.854 2.928 1 98.44 56 PHE B O 1
ATOM 1620 N N . SER B 1 57 ? 6.664 1.524 4.617 1 98.5 57 SER B N 1
ATOM 1621 C CA . SER B 1 57 ? 7.504 2.225 5.582 1 98.5 57 SER B CA 1
ATOM 1622 C C . SER B 1 57 ? 8.867 1.559 5.715 1 98.5 57 SER B C 1
ATOM 1624 O O . SER B 1 57 ? 9.891 2.24 5.797 1 98.5 57 SER B O 1
ATOM 1626 N N . GLN B 1 58 ? 8.867 0.268 5.75 1 98.12 58 GLN B N 1
ATOM 1627 C CA . GLN B 1 58 ? 10.125 -0.47 5.852 1 98.12 58 GLN B CA 1
ATOM 1628 C C . GLN B 1 58 ? 10.992 -0.256 4.613 1 98.12 58 GLN B C 1
ATOM 1630 O O . GLN B 1 58 ? 12.211 -0.128 4.719 1 98.12 58 GLN B O 1
ATOM 1635 N N . VAL B 1 59 ? 10.383 -0.226 3.529 1 97.81 59 VAL B N 1
ATOM 1636 C CA . VAL B 1 59 ? 11.102 -0.02 2.277 1 97.81 59 VAL B CA 1
ATOM 1637 C C . VAL B 1 59 ? 11.711 1.381 2.256 1 97.81 59 VAL B C 1
ATOM 1639 O O . VAL B 1 59 ? 12.875 1.554 1.891 1 97.81 59 VAL B O 1
ATOM 1642 N N . VAL B 1 60 ? 10.953 2.34 2.621 1 98.25 60 VAL B N 1
ATOM 1643 C CA . VAL B 1 60 ? 11.422 3.721 2.68 1 98.25 60 VAL B CA 1
ATOM 1644 C C . VAL B 1 60 ? 12.617 3.82 3.625 1 98.25 60 VAL B C 1
ATOM 1646 O O . VAL B 1 60 ? 13.625 4.449 3.295 1 98.25 60 VAL B O 1
ATOM 1649 N N . GLU B 1 61 ? 12.469 3.164 4.742 1 98.06 61 GLU B N 1
ATOM 1650 C CA . GLU B 1 61 ? 13.555 3.207 5.723 1 98.06 61 GLU B CA 1
ATOM 1651 C C . GLU B 1 61 ? 14.828 2.568 5.172 1 98.06 61 GLU B C 1
ATOM 1653 O O . GLU B 1 61 ? 15.922 3.086 5.375 1 98.06 61 GLU B O 1
ATOM 1658 N N . SER B 1 62 ? 14.648 1.47 4.531 1 96.75 62 SER B N 1
ATOM 1659 C CA . SER B 1 62 ? 15.797 0.822 3.91 1 96.75 62 SER B CA 1
ATOM 1660 C C . SER B 1 62 ? 16.469 1.743 2.896 1 96.75 62 SER B C 1
ATOM 1662 O O . SER B 1 62 ? 17.703 1.819 2.84 1 96.75 62 SER B O 1
ATOM 1664 N N . PHE B 1 63 ? 15.734 2.422 2.123 1 97.19 63 PHE B N 1
ATOM 1665 C CA . PHE B 1 63 ? 16.234 3.379 1.146 1 97.19 63 PHE B CA 1
ATOM 1666 C C . PHE B 1 63 ? 17.016 4.496 1.837 1 97.19 63 PHE B C 1
ATOM 1668 O O . PHE B 1 63 ? 18.109 4.867 1.399 1 97.19 63 PHE B O 1
ATOM 1675 N N . LEU B 1 64 ? 16.516 4.992 2.896 1 98 64 LEU B N 1
ATOM 1676 C CA . LEU B 1 64 ? 17.109 6.125 3.6 1 98 64 LEU B CA 1
ATOM 1677 C C . LEU B 1 64 ? 18.375 5.711 4.328 1 98 64 LEU B C 1
ATOM 1679 O O . LEU B 1 64 ? 19.297 6.512 4.484 1 98 64 LEU B O 1
ATOM 1683 N N . ILE B 1 65 ? 18.422 4.43 4.785 1 97.94 65 ILE B N 1
ATOM 1684 C CA . ILE B 1 65 ? 19.641 3.904 5.379 1 97.94 65 ILE B CA 1
ATOM 1685 C C . ILE B 1 65 ? 20.75 3.883 4.332 1 97.94 65 ILE B C 1
ATOM 1687 O O . ILE B 1 65 ? 21.891 4.234 4.629 1 97.94 65 ILE B O 1
ATOM 1691 N N . ALA B 1 66 ? 20.422 3.566 3.154 1 95.44 66 ALA B N 1
ATOM 1692 C CA . ALA B 1 66 ? 21.375 3.508 2.055 1 95.44 66 ALA B CA 1
ATOM 1693 C C . ALA B 1 66 ? 21.688 4.902 1.518 1 95.44 66 ALA B C 1
ATOM 1695 O O . ALA B 1 66 ? 22.703 5.113 0.856 1 95.44 66 ALA B O 1
ATOM 1696 N N . ASN B 1 67 ? 20.797 5.848 1.758 1 96.75 67 ASN B N 1
ATOM 1697 C CA . ASN B 1 67 ? 20.922 7.219 1.279 1 96.75 67 ASN B CA 1
ATOM 1698 C C . ASN B 1 67 ? 20.672 8.227 2.395 1 96.75 67 ASN B C 1
ATOM 1700 O O . ASN B 1 67 ? 19.719 9 2.332 1 96.75 67 ASN B O 1
ATOM 1704 N N . PRO B 1 68 ? 21.594 8.344 3.35 1 97.38 68 PRO B N 1
ATOM 1705 C CA . PRO B 1 68 ? 21.359 9.164 4.543 1 97.38 68 PRO B CA 1
ATOM 1706 C C . PRO B 1 68 ? 21.188 10.648 4.223 1 97.38 68 PRO B C 1
ATOM 1708 O O . PRO B 1 68 ? 20.531 11.375 4.969 1 97.38 68 PRO B O 1
ATOM 1711 N N . SER B 1 69 ? 21.719 11.062 3.086 1 97.69 69 SER B N 1
ATOM 1712 C CA . SER B 1 69 ? 21.641 12.477 2.717 1 97.69 69 SER B CA 1
ATOM 1713 C C . SER B 1 69 ? 20.219 12.859 2.328 1 97.69 69 SER B C 1
ATOM 1715 O O . SER B 1 69 ? 19.891 14.047 2.26 1 97.69 69 SER B O 1
ATOM 1717 N N . LYS B 1 70 ? 19.359 11.883 2.029 1 97.56 70 LYS B N 1
ATOM 1718 C CA . LYS B 1 70 ? 18 12.133 1.579 1 97.56 70 LYS B CA 1
ATOM 1719 C C . LYS B 1 70 ? 17.031 12.172 2.756 1 97.56 70 LYS B C 1
ATOM 1721 O O . LYS B 1 70 ? 15.836 12.461 2.582 1 97.56 70 LYS B O 1
ATOM 1726 N N . ARG B 1 71 ? 17.562 11.938 3.898 1 98.06 71 ARG B N 1
ATOM 1727 C CA . ARG B 1 71 ? 16.719 11.938 5.086 1 98.06 71 ARG B CA 1
ATOM 1728 C C . ARG B 1 71 ? 16.422 13.359 5.555 1 98.06 71 ARG B C 1
ATOM 1730 O O . ARG B 1 71 ? 17.328 14.203 5.582 1 98.06 71 ARG B O 1
ATOM 1737 N N . ARG B 1 72 ? 15.234 13.609 5.891 1 98.19 72 ARG B N 1
ATOM 1738 C CA . ARG B 1 72 ? 14.883 14.859 6.547 1 98.19 72 ARG B CA 1
ATOM 1739 C C . ARG B 1 72 ? 15.648 15.031 7.855 1 98.19 72 ARG B C 1
ATOM 1741 O O . ARG B 1 72 ? 16.062 14.039 8.469 1 98.19 72 ARG B O 1
ATOM 1748 N N . THR B 1 73 ? 15.789 16.281 8.258 1 98.19 73 THR B N 1
ATOM 1749 C CA . THR B 1 73 ? 16.469 16.562 9.516 1 98.19 73 THR B CA 1
ATOM 1750 C C . THR B 1 73 ? 15.617 16.109 10.703 1 98.19 73 THR B C 1
ATOM 1752 O O . THR B 1 73 ? 14.398 15.945 10.57 1 98.19 73 THR B O 1
ATOM 1755 N N . ALA B 1 74 ? 16.266 15.93 11.812 1 97.94 74 ALA B N 1
ATOM 1756 C CA . ALA B 1 74 ? 15.547 15.547 13.031 1 97.94 74 ALA B CA 1
ATOM 1757 C C . ALA B 1 74 ? 14.469 16.562 13.375 1 97.94 74 ALA B C 1
ATOM 1759 O O . ALA B 1 74 ? 13.367 16.203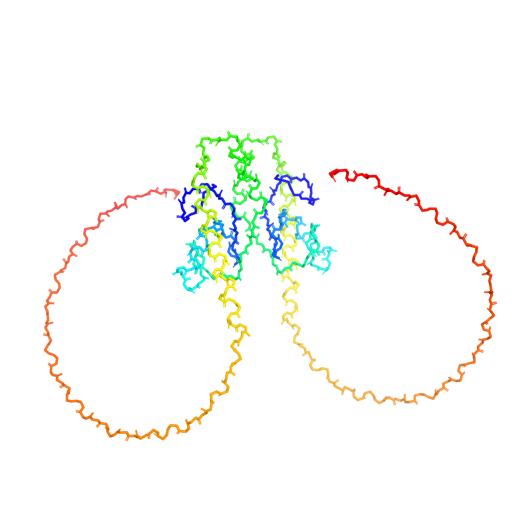 13.797 1 97.94 74 ALA B O 1
ATOM 1760 N N . ALA B 1 75 ? 14.781 17.828 13.211 1 98.25 75 ALA B N 1
ATOM 1761 C CA . ALA B 1 75 ? 13.828 18.891 13.508 1 98.25 75 ALA B CA 1
ATOM 1762 C C . ALA B 1 75 ? 12.617 18.812 12.586 1 98.25 75 ALA B C 1
ATOM 1764 O O . ALA B 1 75 ? 11.477 18.984 13.031 1 98.25 75 ALA B O 1
ATOM 1765 N N . GLU B 1 76 ? 12.812 18.516 11.305 1 98.19 76 GLU B N 1
ATOM 1766 C CA . GLU B 1 76 ? 11.734 18.391 10.336 1 98.19 76 GLU B CA 1
ATOM 1767 C C . GLU B 1 76 ? 10.836 17.203 10.664 1 98.19 76 GLU B C 1
ATOM 1769 O O . GLU B 1 76 ? 9.609 17.297 10.578 1 98.19 76 GLU B O 1
ATOM 1774 N N . LEU B 1 77 ? 11.406 16.125 11.047 1 98.38 77 LEU B N 1
ATOM 1775 C CA . LEU B 1 77 ? 10.656 14.922 11.383 1 98.38 77 LEU B CA 1
ATOM 1776 C C . LEU B 1 77 ? 9.805 15.141 12.633 1 98.38 77 LEU B C 1
ATOM 1778 O O . LEU B 1 77 ? 8.656 14.695 12.695 1 98.38 77 LEU B O 1
ATOM 1782 N N . GLU B 1 78 ? 10.406 15.852 13.57 1 98.25 78 GLU B N 1
ATOM 1783 C CA . GLU B 1 78 ? 9.656 16.188 14.781 1 98.25 78 GLU B CA 1
ATOM 1784 C C . GLU B 1 78 ? 8.445 17.047 14.461 1 98.25 78 GLU B C 1
ATOM 1786 O O . GLU B 1 78 ? 7.371 16.859 15.039 1 98.25 78 GLU B O 1
ATOM 1791 N N . ALA B 1 79 ? 8.664 17.969 13.578 1 98.12 79 ALA B N 1
ATOM 1792 C CA . ALA B 1 79 ? 7.582 18.875 13.188 1 98.12 79 ALA B CA 1
ATOM 1793 C C . ALA B 1 79 ? 6.457 18.109 12.492 1 98.12 79 ALA B C 1
ATOM 1795 O O . ALA B 1 79 ? 5.281 18.312 12.789 1 98.12 79 ALA B O 1
ATOM 1796 N N . VAL B 1 80 ? 6.828 17.219 11.578 1 97.94 80 VAL B N 1
ATOM 1797 C CA . VAL B 1 80 ? 5.82 16.469 10.844 1 97.94 80 VAL B CA 1
ATOM 1798 C C . VAL B 1 80 ? 5.09 15.516 11.789 1 97.94 80 VAL B C 1
ATOM 1800 O O . VAL B 1 80 ? 3.875 15.336 11.68 1 97.94 80 VAL B O 1
ATOM 1803 N N . ASP B 1 81 ? 5.785 14.938 12.734 1 98.31 81 ASP B N 1
ATOM 1804 C CA . ASP B 1 81 ? 5.172 14.062 13.734 1 98.31 81 ASP B CA 1
ATOM 1805 C C . ASP B 1 81 ? 4.199 14.836 14.617 1 98.31 81 ASP B C 1
ATOM 1807 O O . ASP B 1 81 ? 3.148 14.32 15 1 98.31 81 ASP B O 1
ATOM 1811 N N . ALA B 1 82 ? 4.582 16.062 14.961 1 98.19 82 ALA B N 1
ATOM 1812 C CA . ALA B 1 82 ? 3.717 16.922 15.773 1 98.19 82 ALA B CA 1
ATOM 1813 C C . ALA B 1 82 ? 2.408 17.219 15.055 1 98.19 82 ALA B C 1
ATOM 1815 O O . ALA B 1 82 ? 1.335 17.188 15.656 1 98.19 82 ALA B O 1
ATOM 1816 N N . VAL B 1 83 ? 2.533 17.516 13.773 1 97.06 83 VAL B N 1
ATOM 1817 C CA . VAL B 1 83 ? 1.35 17.781 12.969 1 97.06 83 VAL B CA 1
ATOM 1818 C C . VAL B 1 83 ? 0.455 16.547 12.93 1 97.06 83 VAL B C 1
ATOM 1820 O O . VAL B 1 83 ? -0.767 16.656 13.062 1 97.06 83 VAL B O 1
ATOM 1823 N N . GLU B 1 84 ? 1.014 15.422 12.711 1 97.19 84 GLU B N 1
ATOM 1824 C CA . GLU B 1 84 ? 0.26 14.172 12.703 1 97.19 84 GLU B CA 1
ATOM 1825 C C . GLU B 1 84 ? -0.504 13.977 14.008 1 97.19 84 GLU B C 1
ATOM 1827 O O . GLU B 1 84 ? -1.683 13.617 14 1 97.19 84 GLU B O 1
ATOM 1832 N N . ALA B 1 85 ? 0.205 14.188 15.109 1 96.81 85 ALA B N 1
ATOM 1833 C CA . ALA B 1 85 ? -0.398 14.016 16.422 1 96.81 85 ALA B CA 1
ATOM 1834 C C . ALA B 1 85 ? -1.555 14.992 16.641 1 96.81 85 ALA B C 1
ATOM 1836 O O . ALA B 1 85 ? -2.617 14.609 17.125 1 96.81 85 ALA B O 1
ATOM 1837 N N . GLU B 1 86 ? -1.421 16.219 16.281 1 94.75 86 GLU B N 1
ATOM 1838 C CA . GLU B 1 86 ? -2.441 17.25 16.422 1 94.75 86 GLU B CA 1
ATOM 1839 C C . GLU B 1 86 ? -3.684 16.922 15.602 1 94.75 86 GLU B C 1
ATOM 1841 O O . GLU B 1 86 ? -4.809 17.031 16.094 1 94.75 86 GLU B O 1
ATOM 1846 N N . CYS B 1 87 ? -3.426 16.531 14.375 1 92.75 87 CYS B N 1
ATOM 1847 C CA . CYS B 1 87 ? -4.543 16.266 13.477 1 92.75 87 CYS B CA 1
ATOM 1848 C C . CYS B 1 87 ? -5.281 14.992 13.891 1 92.75 87 CYS B C 1
ATOM 1850 O O . CYS B 1 87 ? -6.492 14.891 13.703 1 92.75 87 CYS B O 1
ATOM 1852 N N . SER B 1 88 ? -4.52 14.047 14.438 1 91.25 88 SER B N 1
ATOM 1853 C CA . SER B 1 88 ? -5.137 12.805 14.898 1 91.25 88 SER B CA 1
ATOM 1854 C C . SER B 1 88 ? -6.09 13.062 16.062 1 91.25 88 SER B C 1
ATOM 1856 O O . SER B 1 88 ? -7.156 12.453 16.141 1 91.25 88 SER B O 1
ATOM 1858 N N . VAL B 1 89 ? -5.742 13.953 16.938 1 88.19 89 VAL B N 1
ATOM 1859 C CA . VAL B 1 89 ? -6.582 14.32 18.078 1 88.19 89 VAL B CA 1
ATOM 1860 C C . VAL B 1 89 ? -7.859 14.992 17.562 1 88.19 89 VAL B C 1
ATOM 1862 O O . VAL B 1 89 ? -8.953 14.703 18.062 1 88.19 89 VAL B O 1
ATOM 1865 N N . TRP B 1 90 ? -7.719 15.766 16.609 1 84.19 90 TRP B N 1
ATOM 1866 C CA . TRP B 1 90 ? -8.852 16.469 16.016 1 84.19 90 TRP B CA 1
ATOM 1867 C C . TRP B 1 90 ? -9.844 15.492 15.406 1 84.19 90 TRP B C 1
ATOM 1869 O O . TRP B 1 90 ? -11.047 15.594 15.633 1 84.19 90 TRP B O 1
ATOM 1879 N N . GLN B 1 91 ? -9.383 14.586 14.734 1 80.94 91 GLN B N 1
ATOM 1880 C CA . GLN B 1 91 ? -10.227 13.602 14.055 1 80.94 91 GLN B CA 1
ATOM 1881 C C . GLN B 1 91 ? -10.992 12.75 15.062 1 80.94 91 GLN B C 1
ATOM 1883 O O . GLN B 1 91 ? -12.164 12.422 14.844 1 80.94 91 GLN B O 1
ATOM 1888 N N . SER B 1 92 ? -10.281 12.422 16.141 1 81.81 92 SER B N 1
ATOM 1889 C CA . SER B 1 92 ? -10.93 11.641 17.188 1 81.81 92 SER B CA 1
ATOM 1890 C C . SER B 1 92 ? -12.016 12.445 17.891 1 81.81 92 SER B C 1
ATOM 1892 O O . SER B 1 92 ? -13.039 11.891 18.312 1 81.81 92 SER B O 1
ATOM 1894 N N . GLY B 1 93 ? -11.836 13.656 18.094 1 74.62 93 GLY B N 1
ATOM 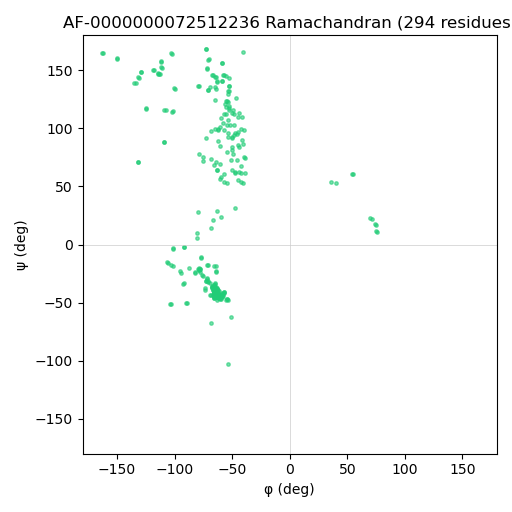1895 C CA . GLY B 1 93 ? -12.812 14.539 18.703 1 74.62 93 GLY B CA 1
ATOM 1896 C C . GLY B 1 93 ? -14.062 14.719 17.875 1 74.62 93 GLY B C 1
ATOM 1897 O O . GLY B 1 93 ? -15.18 14.688 18.406 1 74.62 93 GLY B O 1
ATOM 1898 N N . VAL B 1 94 ? -13.883 14.883 16.672 1 72.44 94 VAL B N 1
ATOM 1899 C CA . VAL B 1 94 ? -15.008 15.07 15.75 1 72.44 94 VAL B CA 1
ATOM 1900 C C . VAL B 1 94 ? -15.859 13.805 15.703 1 72.44 94 VAL B C 1
ATOM 1902 O O . VAL B 1 94 ? -17.094 13.875 15.664 1 72.44 94 VAL B O 1
ATOM 1905 N N . ARG B 1 95 ? -15.289 12.688 15.828 1 70.94 95 ARG B N 1
ATOM 1906 C CA . ARG B 1 95 ? -16 11.414 15.828 1 70.94 95 ARG B CA 1
ATOM 1907 C C . ARG B 1 95 ? -16.766 11.211 17.141 1 70.94 95 ARG B C 1
ATOM 1909 O O . ARG B 1 95 ? -17.859 10.664 17.141 1 70.94 95 ARG B O 1
ATOM 1916 N N . GLY B 1 96 ? -16.188 11.633 18.203 1 66.12 96 GLY B N 1
ATOM 1917 C CA . GLY B 1 96 ? -16.812 11.578 19.516 1 66.12 96 GLY B CA 1
ATOM 1918 C C . GLY B 1 96 ? -18.031 12.469 19.641 1 66.12 96 GLY B C 1
ATOM 1919 O O . GLY B 1 96 ? -19.016 12.109 20.281 1 66.12 96 GLY B O 1
ATOM 1920 N N . ARG B 1 97 ? -18.094 13.617 19.141 1 63.34 97 ARG B N 1
ATOM 1921 C CA . ARG B 1 97 ? -19.188 14.578 19.219 1 63.34 97 ARG B CA 1
ATOM 1922 C C . ARG B 1 97 ? -20.375 14.125 18.375 1 63.34 97 ARG B C 1
ATOM 1924 O O . ARG B 1 97 ? -21.531 14.391 18.719 1 63.34 97 ARG B O 1
ATOM 1931 N N . ARG B 1 98 ? -20.141 13.469 17.359 1 58.03 98 ARG B N 1
ATOM 1932 C CA . ARG B 1 98 ? -21.219 12.961 16.531 1 58.03 98 ARG B CA 1
ATOM 1933 C C . ARG B 1 98 ? -21.953 11.805 17.203 1 58.03 98 ARG B C 1
ATOM 1935 O O . ARG B 1 98 ? -23.125 11.586 16.953 1 58.03 98 ARG B O 1
ATOM 1942 N N . ARG B 1 99 ? -21.281 11.039 18.031 1 56.88 99 ARG B N 1
ATOM 1943 C CA . ARG B 1 99 ? -21.938 9.938 18.734 1 56.88 99 ARG B CA 1
ATOM 1944 C C . ARG B 1 99 ? -22.797 10.445 19.891 1 56.88 99 ARG B C 1
ATOM 1946 O O . ARG B 1 99 ? -23.656 9.727 20.391 1 56.88 99 ARG B O 1
ATOM 1953 N N . GLY B 1 100 ? -22.484 11.547 20.422 1 52.5 100 GLY B N 1
ATOM 1954 C CA . GLY B 1 100 ? -23.234 12.102 21.547 1 52.5 100 GLY B CA 1
ATOM 1955 C C . GLY B 1 100 ? -24.484 12.836 21.125 1 52.5 100 GLY B C 1
ATOM 1956 O O . GLY B 1 100 ? -25.266 13.281 21.969 1 52.5 100 GLY B O 1
ATOM 1957 N N . ALA B 1 101 ? -24.547 13.305 19.922 1 51.09 101 ALA B N 1
ATOM 1958 C CA . ALA B 1 101 ? -25.766 14.07 19.656 1 51.09 101 ALA B CA 1
ATOM 1959 C C . ALA B 1 101 ? -26.969 13.156 19.484 1 51.09 101 ALA B C 1
ATOM 1961 O O . ALA B 1 101 ? -27.094 12.469 18.469 1 51.09 101 ALA B O 1
ATOM 1962 N N . THR B 1 102 ? -27.453 12.578 20.453 1 48.97 102 THR B N 1
ATOM 1963 C CA . THR B 1 102 ? -28.797 12.008 20.438 1 48.97 102 THR B CA 1
ATOM 1964 C C . THR B 1 102 ? -29.766 12.938 19.734 1 48.97 102 THR B C 1
ATOM 1966 O O . THR B 1 102 ? -29.812 14.141 20.031 1 48.97 102 THR B O 1
ATOM 1969 N N . PRO B 1 103 ? -30.234 12.586 18.562 1 54.06 103 PRO B N 1
ATOM 1970 C CA . PRO B 1 103 ? -31.219 13.477 17.953 1 54.06 103 PRO B CA 1
ATOM 1971 C C . PRO B 1 103 ? -32.312 13.922 18.938 1 54.06 103 PRO B C 1
ATOM 1973 O O . PRO B 1 103 ? -32.875 13.094 19.641 1 54.06 103 PRO B O 1
ATOM 1976 N N . GLN B 1 104 ? -32.188 15 19.531 1 48.94 104 GLN B N 1
ATOM 1977 C CA . GLN B 1 104 ? -33.281 15.477 20.359 1 48.94 104 GLN B CA 1
ATOM 1978 C C . GLN B 1 104 ? -34.594 15.5 19.594 1 48.94 104 GLN B C 1
ATOM 1980 O O . GLN B 1 104 ? -34.625 15.852 18.406 1 48.94 104 GLN B O 1
ATOM 1985 N N . PRO B 1 105 ? -35.562 14.719 19.969 1 49.25 105 PRO B N 1
ATOM 1986 C CA . PRO B 1 105 ? -36.875 14.781 19.312 1 49.25 105 PRO B CA 1
ATOM 1987 C C . PRO B 1 105 ? -37.375 16.203 19.172 1 49.25 105 PRO B C 1
ATOM 1989 O O . PRO B 1 105 ? -37.344 16.984 20.141 1 49.25 105 PRO B O 1
ATOM 1992 N N . ARG B 1 106 ? -37.188 16.875 18.047 1 46.28 106 ARG B N 1
ATOM 1993 C CA . ARG B 1 106 ? -37.75 18.203 17.797 1 46.28 106 ARG B CA 1
ATOM 1994 C C . ARG B 1 106 ? -39.188 18.281 18.328 1 46.28 106 ARG B C 1
ATOM 1996 O O . ARG B 1 106 ? -40.031 17.484 17.969 1 46.28 106 ARG B O 1
ATOM 2003 N N . THR B 1 107 ? -39.375 18.594 19.531 1 42.66 107 THR B N 1
ATOM 2004 C CA . THR B 1 107 ? -40.75 18.891 19.953 1 42.66 107 THR B CA 1
ATOM 2005 C C . THR B 1 107 ? -41.469 19.734 18.906 1 42.66 107 THR B C 1
ATOM 2007 O O . THR B 1 107 ? -40.938 20.719 18.422 1 42.66 107 THR B O 1
ATOM 2010 N N . ARG B 1 108 ? -42.281 19.188 18.062 1 42.69 108 ARG B N 1
ATOM 2011 C CA . ARG B 1 108 ? -43.188 19.812 17.094 1 42.69 108 ARG B CA 1
ATOM 2012 C C . ARG B 1 108 ? -43.875 21.031 17.703 1 42.69 108 ARG B C 1
ATOM 2014 O O . ARG B 1 108 ? -44.812 20.891 18.5 1 42.69 108 ARG B O 1
ATOM 2021 N N . ALA B 1 109 ? -43.094 22 18.266 1 40.44 109 ALA B N 1
ATOM 2022 C CA . ALA B 1 109 ? -43.781 23.219 18.672 1 40.44 109 ALA B CA 1
ATOM 2023 C C . ALA B 1 109 ? -44.688 23.75 17.562 1 40.44 109 ALA B C 1
ATOM 2025 O O . ALA B 1 109 ? -44.281 23.781 16.391 1 40.44 109 ALA B O 1
ATOM 2026 N N . ALA B 1 110 ? -46 23.562 17.625 1 40.97 110 ALA B N 1
ATOM 2027 C CA . ALA B 1 110 ? -47.125 24.047 16.828 1 40.97 110 ALA B CA 1
ATOM 2028 C C . ALA B 1 110 ? -46.969 25.531 16.5 1 40.97 110 ALA B C 1
ATOM 2030 O O . ALA B 1 110 ? -47.031 26.391 17.375 1 40.97 110 ALA B O 1
ATOM 2031 N N . ARG B 1 111 ? -45.906 25.922 15.773 1 39.66 111 ARG B N 1
ATOM 2032 C CA . ARG B 1 111 ? -45.781 27.312 15.32 1 39.66 111 ARG B CA 1
ATOM 2033 C C . ARG B 1 111 ? -47.125 27.797 14.781 1 39.66 111 ARG B C 1
ATOM 2035 O O . ARG B 1 111 ? -47.688 27.219 13.836 1 39.66 111 ARG B O 1
ATOM 2042 N N . GLU B 1 112 ? -48 28.25 15.672 1 42.06 112 GLU B N 1
ATOM 2043 C CA . GLU B 1 112 ? -49.156 29.047 15.281 1 42.06 112 GLU B CA 1
ATOM 2044 C C . GLU B 1 112 ? -48.812 30.047 14.195 1 42.06 112 GLU B C 1
ATOM 2046 O O . GLU B 1 112 ? -47.969 30.938 14.406 1 42.06 112 GLU B O 1
ATOM 2051 N N . ARG B 1 113 ? -48.656 29.578 12.945 1 40.59 113 ARG B N 1
ATOM 2052 C CA . ARG B 1 113 ? -48.469 30.359 11.719 1 40.59 113 ARG B CA 1
ATOM 2053 C C . ARG B 1 113 ? -49.406 31.562 11.688 1 40.59 113 ARG B C 1
ATOM 2055 O O . ARG B 1 113 ? -50.625 31.391 11.562 1 40.59 113 ARG B O 1
ATOM 2062 N N . THR B 1 114 ? -49.156 32.5 12.578 1 37.16 114 THR B N 1
ATOM 2063 C CA . THR B 1 114 ? -49.906 33.75 12.359 1 37.16 114 THR B CA 1
ATOM 2064 C C . THR B 1 114 ? -49.781 34.188 10.906 1 37.16 114 THR B C 1
ATOM 2066 O O . THR B 1 114 ? -48.656 34.375 10.398 1 37.16 114 THR B O 1
ATOM 2069 N N . VAL B 1 115 ? -50.688 33.844 10.086 1 37.31 115 VAL B N 1
ATOM 2070 C CA . VAL B 1 115 ? -50.938 34.25 8.711 1 37.31 115 VAL B CA 1
ATOM 2071 C C . VAL B 1 115 ? -50.875 35.75 8.594 1 37.31 115 VAL B C 1
ATOM 2073 O O . VAL B 1 115 ? -51.719 36.469 9.117 1 37.31 115 VAL B O 1
ATOM 2076 N N . ARG B 1 116 ? -49.625 36.281 8.93 1 37.38 116 ARG B N 1
ATOM 2077 C CA . ARG B 1 116 ? -49.531 37.75 8.766 1 37.38 116 ARG B CA 1
ATOM 2078 C C . ARG B 1 116 ? -49.969 38.156 7.367 1 37.38 116 ARG B C 1
ATOM 2080 O O . ARG B 1 116 ? -49.812 37.406 6.402 1 37.38 116 ARG B O 1
ATOM 2087 N N . THR B 1 117 ? -50.781 39.094 7.246 1 40 117 THR B N 1
ATOM 2088 C CA . THR B 1 117 ? -51.531 39.75 6.168 1 40 117 THR B CA 1
ATOM 2089 C C . THR B 1 117 ? -50.594 40.219 5.062 1 40 117 THR B C 1
ATOM 2091 O O . THR B 1 117 ? -49.469 40.625 5.336 1 40 117 THR B O 1
ATOM 2094 N N . PRO B 1 118 ? -50.781 39.812 3.799 1 39.91 118 PRO B N 1
ATOM 2095 C CA . PRO B 1 118 ? -50.062 39.969 2.529 1 39.91 118 PRO B CA 1
ATOM 2096 C C . PRO B 1 118 ? -49.688 41.438 2.232 1 39.91 118 PRO B C 1
ATOM 2098 O O . PRO B 1 118 ? -50.562 42.312 2.18 1 39.91 118 PRO B O 1
ATOM 2101 N N . PHE B 1 119 ? -48.562 41.906 2.953 1 35.97 119 PHE B N 1
ATOM 2102 C CA . PHE B 1 119 ? -48.25 43.312 2.646 1 35.97 119 PHE B CA 1
ATOM 2103 C C . PHE B 1 119 ? -48.062 43.5 1.146 1 35.97 119 PHE B C 1
ATOM 2105 O O . PHE B 1 119 ? -47.469 42.656 0.476 1 35.97 119 PHE B O 1
ATOM 2112 N N . VAL B 1 120 ? -48.75 44.344 0.472 1 35 120 VAL B N 1
ATOM 2113 C CA . VAL B 1 120 ? -48.938 44.812 -0.902 1 35 120 VAL B CA 1
ATOM 2114 C C . VAL B 1 120 ? -47.625 45.438 -1.408 1 35 120 VAL B C 1
ATOM 2116 O O . VAL B 1 120 ? -47.219 46.5 -0.944 1 35 120 VAL B O 1
ATOM 2119 N N . VAL B 1 121 ? -46.531 44.625 -1.528 1 32.56 121 VAL B N 1
ATOM 2120 C CA . VAL B 1 121 ? -45.281 45.188 -1.981 1 32.56 121 VAL B CA 1
ATOM 2121 C C . VAL B 1 121 ? -45.469 45.844 -3.35 1 32.56 121 VAL B C 1
ATOM 2123 O O . VAL B 1 121 ? -46.031 45.219 -4.266 1 32.56 121 VAL B O 1
ATOM 2126 N N . ARG B 1 122 ? -45.375 47.094 -3.424 1 30.69 122 ARG B N 1
ATOM 2127 C CA . ARG B 1 122 ? -45.469 48 -4.57 1 30.69 122 ARG B CA 1
ATOM 2128 C C . ARG B 1 122 ? -44.375 47.719 -5.582 1 30.69 122 ARG B C 1
ATOM 2130 O O . ARG B 1 122 ? -43.188 47.656 -5.219 1 30.69 122 ARG B O 1
ATOM 2137 N N . VAL B 1 123 ? -44.531 47 -6.684 1 30.86 123 VAL B N 1
ATOM 2138 C CA . VAL B 1 123 ? -43.844 46.531 -7.867 1 30.86 123 VAL B CA 1
ATOM 2139 C C . VAL B 1 123 ? -43.094 47.688 -8.531 1 30.86 123 VAL B C 1
ATOM 2141 O O . VAL B 1 123 ? -43.719 48.594 -9.094 1 30.86 123 VAL B O 1
ATOM 2144 N N . SER B 1 124 ? -42.094 48.312 -7.832 1 28.36 124 SER B N 1
ATOM 2145 C CA . SER B 1 124 ? -41.469 49.406 -8.555 1 28.36 124 SER B CA 1
ATOM 2146 C C . SER B 1 124 ? -40.938 48.938 -9.906 1 28.36 124 SER B C 1
ATOM 2148 O O . SER B 1 124 ? -40.656 47.75 -10.102 1 28.36 124 SER B O 1
ATOM 2150 N N . GLN B 1 125 ? -40.969 49.75 -11 1 29.52 125 GLN B N 1
ATOM 2151 C CA . GLN B 1 125 ? -40.812 49.812 -12.445 1 29.52 125 GLN B CA 1
ATOM 2152 C C . GLN B 1 125 ? -39.344 49.562 -12.852 1 29.52 125 GLN B C 1
ATOM 2154 O O . GLN B 1 125 ? -38.469 50.344 -12.508 1 29.52 125 GLN B O 1
ATOM 2159 N N . ILE B 1 126 ? -38.812 48.281 -12.773 1 29.17 126 ILE B N 1
ATOM 2160 C CA . ILE B 1 126 ? -37.469 47.938 -13.172 1 29.17 126 ILE B CA 1
ATOM 2161 C C . ILE B 1 126 ? -37.219 48.406 -14.609 1 29.17 126 ILE B C 1
ATOM 2163 O O . ILE B 1 126 ? -37.938 48 -15.531 1 29.17 126 ILE B O 1
ATOM 2167 N N . ARG B 1 127 ? -36.625 49.562 -14.805 1 28.58 127 ARG B N 1
ATOM 2168 C CA . ARG B 1 127 ? -36.188 50.156 -16.062 1 28.58 127 ARG B CA 1
ATOM 2169 C C . ARG B 1 127 ? -35.25 49.219 -16.828 1 28.58 127 ARG B C 1
ATOM 2171 O O . ARG B 1 127 ? -34.281 48.75 -16.25 1 28.58 127 ARG B O 1
ATOM 2178 N N . ALA B 1 128 ? -35.562 48.625 -17.984 1 26.84 128 ALA B N 1
ATOM 2179 C CA . ALA B 1 128 ? -35.062 47.688 -19 1 26.84 128 ALA B CA 1
ATOM 2180 C C . ALA B 1 128 ? -33.781 48.188 -19.625 1 26.84 128 ALA B C 1
ATOM 2182 O O . ALA B 1 128 ? -33.781 49.156 -20.391 1 26.84 128 ALA B O 1
ATOM 2183 N N . HIS B 1 129 ? -32.656 48.469 -18.891 1 27.84 129 HIS B N 1
ATOM 2184 C CA . HIS B 1 129 ? -31.531 48.969 -19.672 1 27.84 129 HIS B CA 1
ATOM 2185 C C . HIS B 1 129 ? -31.016 47.938 -20.641 1 27.84 129 HIS B C 1
ATOM 2187 O O . HIS B 1 129 ? -30.688 46.812 -20.234 1 27.84 129 HIS B O 1
ATOM 2193 N N . ARG B 1 130 ? -31.297 47.875 -21.938 1 26.97 130 ARG B N 1
ATOM 2194 C CA . ARG B 1 130 ? -31.109 47.031 -23.109 1 26.97 130 ARG B CA 1
ATOM 2195 C C . ARG B 1 130 ? -29.656 47 -23.547 1 26.97 130 ARG B C 1
ATOM 2197 O O . ARG B 1 130 ? -29.312 46.375 -24.562 1 26.97 130 ARG B O 1
ATOM 2204 N N . SER B 1 131 ? -28.562 47.406 -22.875 1 26.38 131 SER B N 1
ATOM 2205 C CA . SER B 1 131 ? -27.469 47.688 -23.812 1 26.38 131 SER B CA 1
ATOM 2206 C C . SER B 1 131 ? -26.953 46.406 -24.453 1 26.38 131 SER B C 1
ATOM 2208 O O . SER B 1 131 ? -26.938 45.344 -23.844 1 26.38 131 SER B O 1
ATOM 2210 N N . PRO B 1 132 ? -26.688 46.344 -25.844 1 26.98 132 PRO B N 1
ATOM 2211 C CA . PRO B 1 132 ? -26.375 45.344 -26.875 1 26.98 132 PRO B CA 1
ATOM 2212 C C . PRO B 1 132 ? -24.984 44.719 -26.703 1 26.98 132 PRO B C 1
ATOM 2214 O O . PRO B 1 132 ? -24.031 45.438 -26.391 1 26.98 132 PRO B O 1
ATOM 2217 N N . LEU B 1 133 ? -24.891 43.531 -26.094 1 26.72 133 LEU B N 1
ATOM 2218 C CA . LEU B 1 133 ? -23.672 42.75 -25.844 1 26.72 133 LEU B CA 1
ATOM 2219 C C . LEU B 1 133 ? -22.938 42.469 -27.156 1 26.72 133 LEU B C 1
ATOM 2221 O O . LEU B 1 133 ? -23.531 42 -28.125 1 26.72 133 LEU B O 1
ATOM 2225 N N . ALA B 1 134 ? -21.906 43.25 -27.5 1 26.5 134 ALA B N 1
ATOM 2226 C CA . ALA B 1 134 ? -21 43.062 -28.625 1 26.5 134 ALA B CA 1
ATOM 2227 C C . ALA B 1 134 ? -20.375 41.656 -28.625 1 26.5 134 ALA B C 1
ATOM 2229 O O . ALA B 1 134 ? -20.109 41.094 -27.578 1 26.5 134 ALA B O 1
ATOM 2230 N N . ALA B 1 135 ? -20.422 40.906 -29.766 1 25.61 135 ALA B N 1
ATOM 2231 C CA . ALA B 1 135 ? -20.156 39.562 -30.281 1 25.61 135 ALA B CA 1
ATOM 2232 C C . ALA B 1 135 ? -18.672 39.219 -30.219 1 25.61 135 ALA B C 1
ATOM 2234 O O . ALA B 1 135 ? -17.859 39.844 -30.922 1 25.61 135 ALA B O 1
ATOM 2235 N N . ARG B 1 136 ? -18.047 39.031 -29.047 1 26.2 136 ARG B N 1
ATOM 2236 C CA . ARG B 1 136 ? -16.625 38.719 -29.062 1 26.2 136 ARG B CA 1
ATOM 2237 C C . ARG B 1 136 ? -16.359 37.438 -29.844 1 26.2 136 ARG B C 1
ATOM 2239 O O . ARG B 1 136 ? -17.016 36.406 -29.609 1 26.2 136 ARG B O 1
ATOM 2246 N N . GLN B 1 137 ? -15.742 37.5 -31.062 1 24.08 137 GLN B N 1
ATOM 2247 C CA . GLN B 1 137 ? -15.266 36.594 -32.094 1 24.08 137 GLN B CA 1
ATOM 2248 C C . GLN B 1 137 ? -14.297 35.562 -31.5 1 24.08 137 GLN B C 1
ATOM 2250 O O . GLN B 1 137 ? -13.273 35.938 -30.922 1 24.08 137 GLN B O 1
ATOM 2255 N N . ARG B 1 138 ? -14.734 34.531 -30.859 1 24.14 138 ARG B N 1
ATOM 2256 C CA . ARG B 1 138 ? -13.938 33.438 -30.344 1 24.14 138 ARG B CA 1
ATOM 2257 C C . ARG B 1 138 ? -13.188 32.719 -31.469 1 24.14 138 ARG B C 1
ATOM 2259 O O . ARG B 1 138 ? -13.805 32.219 -32.406 1 24.14 138 ARG B O 1
ATOM 2266 N N . GLY B 1 139 ? -12.008 33.219 -31.859 1 21.84 139 GLY B N 1
ATOM 2267 C CA . GLY B 1 139 ? -11.086 32.594 -32.812 1 21.84 139 GLY B CA 1
ATOM 2268 C C . GLY B 1 139 ? -10.805 31.141 -32.5 1 21.84 139 GLY B C 1
ATOM 2269 O O . GLY B 1 139 ? -10.773 30.734 -31.328 1 21.84 139 GLY B O 1
ATOM 2270 N N . HIS B 1 140 ? -11.195 30.172 -33.375 1 23.66 140 HIS B N 1
ATOM 2271 C CA . HIS B 1 140 ? -11.195 28.719 -33.531 1 23.66 140 HIS B CA 1
ATOM 2272 C C . HIS B 1 140 ? -9.766 28.188 -33.594 1 23.66 140 HIS B C 1
ATOM 2274 O O . HIS B 1 140 ? -9.562 27 -33.875 1 23.66 140 HIS B O 1
ATOM 2280 N N . ARG B 1 141 ? -8.711 28.734 -33.031 1 23.92 141 ARG B N 1
ATOM 2281 C CA . ARG B 1 141 ? -7.473 28.141 -33.531 1 23.92 141 ARG B CA 1
ATOM 2282 C C . ARG B 1 141 ? -7.48 26.625 -33.312 1 23.92 141 ARG B C 1
ATOM 2284 O O . ARG B 1 141 ? -7.98 26.141 -32.281 1 23.92 141 ARG B O 1
ATOM 2291 N N . GLY B 1 142 ? -7.355 25.844 -34.438 1 20.25 142 GLY B N 1
ATOM 2292 C CA . GLY B 1 142 ? -7.32 24.453 -34.875 1 20.25 142 GLY B CA 1
ATOM 2293 C C . GLY B 1 142 ? -6.223 23.641 -34.188 1 20.25 142 GLY B C 1
ATOM 2294 O O . GLY B 1 142 ? -5.035 23.891 -34.406 1 20.25 142 GLY B O 1
ATOM 2295 N N . ILE B 1 143 ? -6.207 23.5 -32.938 1 21.14 143 ILE B N 1
ATOM 2296 C CA . ILE B 1 143 ? -5.121 22.688 -32.375 1 21.14 143 ILE B CA 1
ATOM 2297 C C . ILE B 1 143 ? -5.16 21.297 -33 1 21.14 143 ILE B C 1
ATOM 2299 O O . ILE B 1 143 ? -6.07 20.516 -32.688 1 21.14 143 ILE B O 1
ATOM 2303 N N . MET B 1 144 ? -5.152 21.156 -34.312 1 21.19 144 MET B N 1
ATOM 2304 C CA . MET B 1 144 ? -5.211 19.875 -35 1 21.19 144 MET B CA 1
ATOM 2305 C C . MET B 1 144 ? -4.16 18.906 -34.469 1 21.19 144 MET B C 1
ATOM 2307 O O . MET B 1 144 ? -4.441 17.734 -34.25 1 21.19 144 MET B O 1
ATOM 2311 N N . GLU B 1 145 ? -2.814 19.156 -34.562 1 20.41 145 GLU B N 1
ATOM 2312 C CA . GLU B 1 145 ? -1.916 18.281 -35.312 1 20.41 145 GLU B CA 1
ATOM 2313 C C . GLU B 1 145 ? -1.501 17.078 -34.469 1 20.41 145 GLU B C 1
ATOM 2315 O O . GLU B 1 145 ? -1.028 16.062 -35 1 20.41 145 GLU B O 1
ATOM 2320 N N . TRP B 1 146 ? -1.49 17.062 -33.188 1 19.86 146 TRP B N 1
ATOM 2321 C CA . TRP B 1 146 ? -0.341 16.312 -32.688 1 19.86 146 TRP B CA 1
ATOM 2322 C C . TRP B 1 146 ? -0.49 14.828 -33 1 19.86 146 TRP B C 1
ATOM 2324 O O . TRP B 1 146 ? 0.484 14.156 -33.344 1 19.86 146 TRP B O 1
ATOM 2334 N N . PHE B 1 147 ? -1.461 14.016 -32.406 1 21.05 147 PHE B N 1
ATOM 2335 C CA . PHE B 1 147 ? -0.956 12.672 -32.156 1 21.05 147 PHE B CA 1
ATOM 2336 C C . PHE B 1 147 ? -0.886 11.867 -33.438 1 21.05 147 PHE B C 1
ATOM 2338 O O . PHE B 1 147 ? -1.914 11.586 -34.062 1 21.05 147 PHE B O 1
ATOM 2345 N N . ASP B 1 148 ? 0.056 12.047 -34.375 1 18.75 148 ASP B N 1
ATOM 2346 C CA . ASP B 1 148 ? 0.458 11.188 -35.5 1 18.75 148 ASP B CA 1
ATOM 2347 C C . ASP B 1 148 ? 0.656 9.742 -35.031 1 18.75 148 ASP B C 1
ATOM 2349 O O . ASP B 1 148 ? 0.685 8.82 -35.844 1 18.75 148 ASP B O 1
ATOM 2353 N N . LEU B 1 149 ? 0.275 8.742 -34.156 1 19.5 149 LEU B N 1
ATOM 2354 C CA . LEU B 1 149 ? 0.352 7.438 -34.781 1 19.5 149 LEU B CA 1
ATOM 2355 C C . LEU B 1 149 ? -0.739 7.285 -35.844 1 19.5 149 LEU B C 1
ATOM 2357 O O . LEU B 1 149 ? -1.846 7.805 -35.688 1 19.5 149 LEU B O 1
#

Nearest PDB structures (foldseek):
  3lrq-assembly1_A  TM=8.686E-01  e=3.071E-03  Homo sapiens
  4xi1-assembly1_A  TM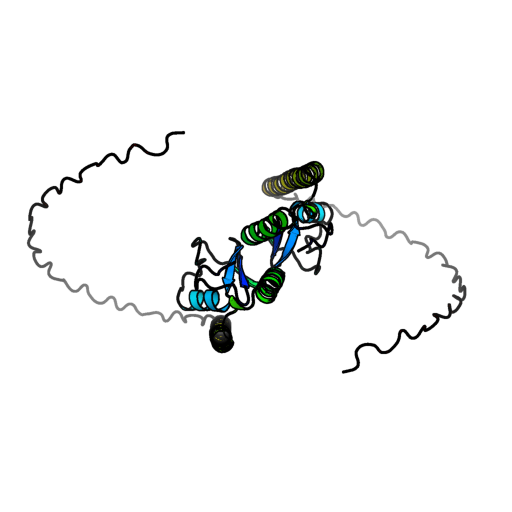=8.115E-01  e=8.292E-02  Legionella pneumophila str. Paris
  1wgm-assembly1_A  TM=6.903E-01  e=7.287E-02  Homo sapiens
  6bk8-assembly1_v  TM=4.617E-01  e=7.773E-02  Saccharomyces cerevisiae S288C
  5lj5-assembly1_v  TM=4.617E-01  e=7.773E-02  Saccharomyces cerevisiae

Radius of gyration: 32.84 Å; Cα contacts (8 Å, |Δi|>4): 241; chains: 2; bounding box: 73×101×67 Å

Solvent-accessible surface area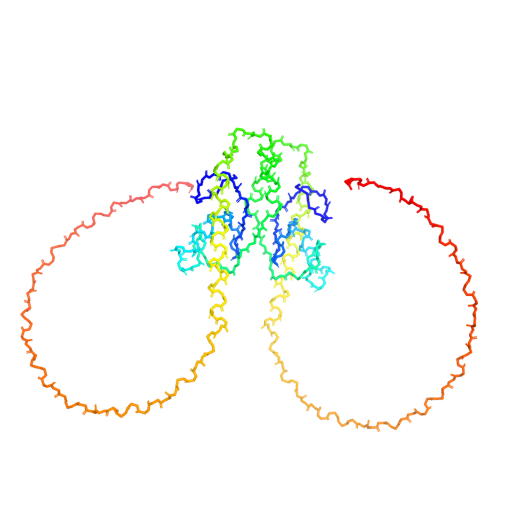 (backbone atoms only — not comparable to full-atom values): 18705 Å² total; per-residue (Å²): 120,56,14,84,82,82,66,41,65,56,52,68,29,24,31,30,34,74,78,46,54,62,31,20,40,32,56,49,43,50,46,47,73,76,36,87,80,44,46,38,92,82,83,60,44,67,52,79,46,73,36,70,31,65,68,60,39,51,51,49,48,53,52,34,69,78,34,61,87,72,48,77,53,72,68,56,51,51,51,45,51,49,48,30,53,54,42,50,52,51,54,54,49,58,56,55,56,60,72,63,58,66,81,68,79,74,74,79,70,80,72,78,72,72,78,70,77,83,76,81,77,78,80,74,82,79,77,80,78,71,79,77,79,75,80,76,78,74,77,68,82,74,80,82,78,70,88,63,131,120,55,14,83,82,81,67,40,65,56,52,67,30,24,30,30,33,74,80,45,54,63,30,21,41,33,55,50,44,50,47,48,73,76,36,88,80,45,48,38,93,81,83,60,44,68,52,79,46,73,36,66,31,67,70,59,39,50,51,49,48,53,50,35,70,77,35,61,86,72,48,75,52,72,70,56,51,51,52,45,50,50,48,30,54,55,40,51,52,52,55,53,48,58,56,53,56,62,72,64,58,66,80,68,79,74,73,80,72,77,72,76,74,72,79,71,76,83,75,83,75,80,80,74,83,80,78,79,80,72,83,81,82,78,83,80,80,77,80,70,84,74,83,71,77,70,87,67,129

Organism: Oesophagostomum dentatum (NCBI:txid61180)

Foldseek 3Di:
DAAPQPRAQEDQWKAFPPVRDIHHLLRLLVVCVVDVQCADPPPRHHGPDMDGDVVVNVVSVVVCVVVVVRDDDPVVSVVSVVSNVVSVVVVVVVVVVVVPPDPDPPPPPVPPPPPPDPPPPDPPDPPCPPPDPDDPPPPPPDPDDPDDD/DAAPQPRAQEDQKKAFPPVRDIHHLLRLLVVCVVDVQCADPPPRHHGPDMDGDVVVNVVSVVVCVVVVVRDDDPVVSVVSVVSNVVSVVVVVVVVVVVVPCPPDPPPVPVPPPPPPDDPPPDPPDPDCPPDDPDDPDPDPPCPPDPDDD

Secondary structure (DSSP, 8-state):
-B-TTT-SBPSSEEEEETT--EEEHHHHHHHHHH-TT-B-TTT--B--EEEE-HHHHHHHHHHHHH-GGGSPPHHHHHHHHHHHHHHHHHHHHHHHHHHH-------------------------------------------------/-B-TTT-SBPSSEEEEETT--EEEHHHHHHHHHH-TT-B-TTT--B--EEEE-HHHHHHHHHHHHH-GGGSPPHHHHHHHHHHHHHHHHHHHHHHHHHHH-------------------------------------------------

pLDDT: mean 73.41, std 30.51, range [18.23, 98.88]

InterPro domains:
  IPR001841 Zinc finger, RING-type [PS50089] (3-44)
  IPR001841 Zinc finger, RING-type [SM00184] (3-43)
  IPR013083 Zinc finger, RING/FYVE/PHD-type [G3DSA:3.30.40.10] (1-86)
  IPR017907 Zinc finger, RING-type, conserved site [PS00518] (19-28)
  IPR018957 Zinc finger, C3HC4 RING-type [PF00097] (3-43)
  IPR052256 E3 ubiquitin-protein ligase CHFR [PTHR16079] (2-82)